Protein AF-Q93ER2-F1 (afdb_monomer_lite)

Structure (mmCIF, N/CA/C/O backbone):
data_AF-Q93ER2-F1
#
_entry.id   AF-Q93ER2-F1
#
loop_
_atom_site.group_PDB
_atom_site.id
_atom_site.type_symbol
_atom_site.label_atom_id
_atom_site.label_alt_id
_atom_site.label_comp_id
_atom_site.label_asym_id
_atom_site.label_entity_id
_atom_site.label_seq_id
_atom_site.pdbx_PDB_ins_code
_atom_site.Cartn_x
_atom_site.Cartn_y
_atom_site.Cartn_z
_atom_site.occupancy
_atom_site.B_iso_or_equiv
_atom_site.auth_seq_id
_atom_site.auth_comp_id
_atom_site.auth_asym_id
_atom_site.auth_atom_id
_atom_site.pdbx_PDB_model_num
ATOM 1 N N . ILE A 1 1 ? 14.478 -13.056 -20.546 1.00 65.12 1 ILE A N 1
ATOM 2 C CA . ILE A 1 1 ? 15.358 -11.910 -20.944 1.00 65.12 1 ILE A CA 1
ATOM 3 C C . ILE A 1 1 ? 16.709 -12.454 -21.415 1.00 65.12 1 ILE A C 1
ATOM 5 O O . ILE A 1 1 ? 17.158 -13.420 -20.804 1.00 65.12 1 ILE A O 1
ATOM 9 N N . PRO A 1 2 ? 17.361 -11.918 -22.471 1.00 76.19 2 PRO A N 1
ATOM 10 C CA . PRO A 1 2 ? 18.610 -12.491 -22.980 1.00 76.19 2 PRO A CA 1
ATOM 11 C C . PRO A 1 2 ? 19.721 -12.448 -21.922 1.00 76.19 2 PRO A C 1
ATOM 13 O O . PRO A 1 2 ? 20.023 -11.388 -21.379 1.00 76.19 2 PRO A O 1
ATOM 16 N N . HIS A 1 3 ? 20.349 -13.593 -21.641 1.00 66.62 3 HIS A N 1
ATOM 17 C CA . HIS A 1 3 ? 21.355 -13.717 -20.575 1.00 66.62 3 HIS A CA 1
ATOM 18 C C . HIS A 1 3 ? 22.627 -12.883 -20.809 1.00 66.62 3 HIS A C 1
ATOM 20 O O . HIS A 1 3 ? 23.301 -12.534 -19.845 1.00 66.62 3 HIS A O 1
ATOM 26 N N . ASN A 1 4 ? 22.910 -12.519 -22.064 1.00 80.56 4 ASN A N 1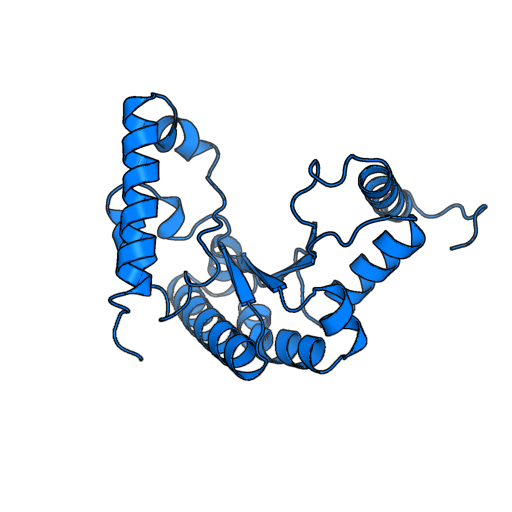
ATOM 27 C CA . ASN A 1 4 ? 24.084 -11.737 -22.471 1.00 80.56 4 ASN A CA 1
ATOM 28 C C . ASN A 1 4 ? 23.737 -10.283 -22.835 1.00 80.56 4 ASN A C 1
ATOM 30 O O . ASN A 1 4 ? 24.482 -9.627 -23.560 1.00 80.56 4 ASN A O 1
ATOM 34 N N . TRP A 1 5 ? 22.579 -9.787 -22.398 1.00 89.69 5 TRP A N 1
ATOM 35 C CA . TRP A 1 5 ? 22.179 -8.411 -22.667 1.00 89.69 5 TRP A CA 1
ATOM 36 C C . TRP A 1 5 ? 22.976 -7.420 -21.808 1.00 89.69 5 TRP A C 1
ATOM 38 O O . TRP A 1 5 ? 23.157 -7.639 -20.612 1.00 89.69 5 TRP A O 1
ATOM 48 N N . GLN A 1 6 ? 23.415 -6.319 -22.421 1.00 90.50 6 GLN A N 1
ATOM 49 C CA . GLN A 1 6 ? 24.032 -5.172 -21.751 1.00 90.50 6 GLN A CA 1
ATOM 50 C C . GLN A 1 6 ? 23.054 -3.987 -21.788 1.00 90.50 6 GLN A C 1
ATOM 52 O O . GLN A 1 6 ? 23.076 -3.205 -22.741 1.00 90.50 6 GLN A O 1
ATOM 57 N N . PRO A 1 7 ? 22.127 -3.895 -20.821 1.00 93.81 7 PRO A N 1
ATOM 58 C CA . PRO A 1 7 ? 21.199 -2.775 -20.733 1.00 93.81 7 PRO A CA 1
ATOM 59 C C . PRO A 1 7 ? 21.892 -1.487 -20.255 1.00 93.81 7 PRO A C 1
ATOM 61 O O . PRO A 1 7 ? 23.047 -1.505 -19.833 1.00 93.81 7 PRO A O 1
ATOM 64 N N . SER A 1 8 ? 21.165 -0.364 -20.277 1.00 97.06 8 SER A N 1
ATOM 65 C CA . SER A 1 8 ? 21.595 0.854 -19.577 1.00 97.06 8 SER A CA 1
ATOM 66 C C . SER A 1 8 ? 21.706 0.613 -18.067 1.00 97.06 8 SER A C 1
ATOM 68 O O . SER A 1 8 ? 21.065 -0.295 -17.532 1.00 97.06 8 SER A O 1
ATOM 70 N N . THR A 1 9 ? 22.461 1.463 -17.364 1.00 97.19 9 THR A N 1
ATOM 71 C CA . THR A 1 9 ? 22.634 1.376 -15.904 1.00 97.19 9 THR A CA 1
ATOM 72 C C . THR A 1 9 ? 21.295 1.349 -15.165 1.00 97.19 9 THR A C 1
ATOM 74 O O . THR A 1 9 ? 21.080 0.486 -14.323 1.00 97.19 9 THR A O 1
ATOM 77 N N . GLU A 1 10 ? 20.354 2.224 -15.528 1.00 97.38 10 GLU A N 1
ATOM 78 C CA . GLU A 1 10 ? 19.024 2.285 -14.901 1.00 97.38 10 GLU A CA 1
ATOM 79 C C . GLU A 1 10 ? 18.249 0.972 -15.058 1.00 97.38 10 GLU A C 1
ATOM 81 O O . GLU A 1 10 ? 17.668 0.450 -14.109 1.00 97.38 10 GLU A O 1
ATOM 86 N N . THR A 1 11 ? 18.281 0.393 -16.258 1.00 96.00 11 THR A N 1
ATOM 87 C CA . THR A 1 11 ? 17.611 -0.881 -16.527 1.00 96.00 11 THR A CA 1
ATOM 88 C C . THR A 1 11 ? 18.313 -2.035 -15.804 1.00 96.00 11 THR A C 1
ATOM 90 O O . THR A 1 11 ? 17.653 -2.925 -15.266 1.00 96.00 11 THR A O 1
ATOM 93 N N . GLN A 1 12 ? 19.649 -2.022 -15.745 1.00 95.31 12 GLN A N 1
ATOM 94 C CA . GLN A 1 12 ? 20.427 -3.010 -15.003 1.00 95.31 12 GLN A CA 1
ATOM 95 C C . GLN A 1 12 ? 20.077 -3.008 -13.509 1.00 95.31 12 GLN A C 1
ATOM 97 O O . GLN A 1 12 ? 19.919 -4.087 -12.937 1.00 95.31 12 GLN A O 1
ATOM 102 N N . GLU A 1 13 ? 19.912 -1.833 -12.902 1.00 97.81 13 GLU A N 1
ATOM 103 C CA . GLU A 1 13 ? 19.543 -1.676 -11.489 1.00 97.81 13 GLU A CA 1
ATOM 104 C C . GLU A 1 13 ? 18.171 -2.287 -11.164 1.00 97.81 13 GLU A C 1
ATOM 106 O O . GLU A 1 13 ? 18.028 -3.010 -10.173 1.00 97.81 13 GLU A O 1
ATOM 111 N N . VAL A 1 14 ? 17.170 -2.099 -12.034 1.00 97.62 14 VAL A N 1
ATOM 112 C CA . VAL A 1 14 ? 15.842 -2.725 -11.871 1.00 97.62 14 VAL A CA 1
ATOM 113 C C . VAL A 1 14 ? 15.955 -4.255 -11.855 1.00 97.62 14 VAL A C 1
ATOM 115 O O . VAL A 1 14 ? 15.408 -4.925 -10.971 1.00 97.62 14 VAL A O 1
ATOM 118 N N . PHE A 1 15 ? 16.721 -4.832 -12.788 1.00 95.06 15 PHE A N 1
ATOM 119 C CA . PHE A 1 15 ? 16.952 -6.279 -12.816 1.00 95.06 15 PHE A CA 1
ATOM 120 C C . PHE A 1 15 ? 17.773 -6.777 -11.632 1.00 95.06 15 PHE A C 1
ATOM 122 O O . PHE A 1 15 ? 17.490 -7.853 -11.102 1.00 95.06 15 PHE A O 1
ATOM 129 N N . ALA A 1 16 ? 18.797 -6.028 -11.225 1.00 95.88 16 ALA A N 1
ATOM 130 C CA . ALA A 1 16 ? 19.621 -6.367 -10.075 1.00 95.88 16 ALA A CA 1
ATOM 131 C C . ALA A 1 16 ? 18.774 -6.405 -8.797 1.00 95.88 16 ALA A C 1
ATOM 133 O O . ALA A 1 16 ? 18.861 -7.375 -8.045 1.00 95.88 16 ALA A O 1
ATOM 134 N N . THR A 1 17 ? 17.874 -5.437 -8.615 1.00 98.31 17 THR A N 1
ATOM 135 C CA . THR A 1 17 ? 16.943 -5.388 -7.480 1.00 98.31 17 THR A CA 1
ATOM 136 C C . THR A 1 17 ? 16.014 -6.604 -7.464 1.00 98.31 17 THR A C 1
ATOM 138 O O . THR A 1 17 ? 15.917 -7.290 -6.447 1.00 98.31 17 THR A O 1
ATOM 141 N N . CYS A 1 18 ? 15.403 -6.964 -8.600 1.00 97.94 18 CYS A N 1
ATOM 142 C CA . CYS A 1 18 ? 14.567 -8.169 -8.688 1.00 97.94 18 CYS A CA 1
ATOM 143 C C . CYS A 1 18 ? 15.359 -9.456 -8.385 1.00 97.94 18 CYS A C 1
ATOM 145 O O . CYS A 1 18 ? 14.846 -10.363 -7.731 1.00 97.94 18 CYS A O 1
ATOM 147 N N . LYS A 1 19 ? 16.632 -9.533 -8.803 1.00 96.50 19 LYS A N 1
ATOM 148 C CA . LYS A 1 19 ? 17.525 -10.659 -8.472 1.00 96.50 19 LYS A CA 1
ATOM 149 C C . LYS A 1 19 ? 17.867 -10.719 -6.983 1.00 96.50 19 LYS A C 1
ATOM 151 O O . LYS A 1 19 ? 18.009 -11.817 -6.452 1.00 96.50 19 LYS A O 1
ATOM 156 N N . VAL A 1 20 ? 18.020 -9.575 -6.313 1.00 98.19 20 VAL A N 1
ATOM 157 C CA . VAL A 1 20 ? 18.218 -9.523 -4.855 1.00 98.19 20 VAL A CA 1
ATOM 158 C C . VAL A 1 20 ? 16.973 -10.041 -4.142 1.00 98.19 20 VAL A C 1
ATOM 160 O O . VAL A 1 20 ? 17.102 -10.893 -3.265 1.00 98.19 20 VAL A O 1
ATOM 163 N N . ILE A 1 21 ? 15.779 -9.615 -4.563 1.00 98.31 21 ILE A N 1
ATOM 164 C CA . ILE A 1 21 ? 14.507 -10.126 -4.029 1.00 98.31 21 ILE A CA 1
ATOM 165 C C . ILE A 1 21 ? 14.436 -11.650 -4.188 1.00 98.31 21 ILE A C 1
ATOM 167 O O . ILE A 1 21 ? 14.240 -12.353 -3.203 1.00 98.31 21 ILE A O 1
ATOM 171 N N . ALA A 1 22 ? 14.680 -12.171 -5.395 1.00 97.69 22 ALA A N 1
ATOM 172 C CA . ALA A 1 22 ? 14.601 -13.606 -5.680 1.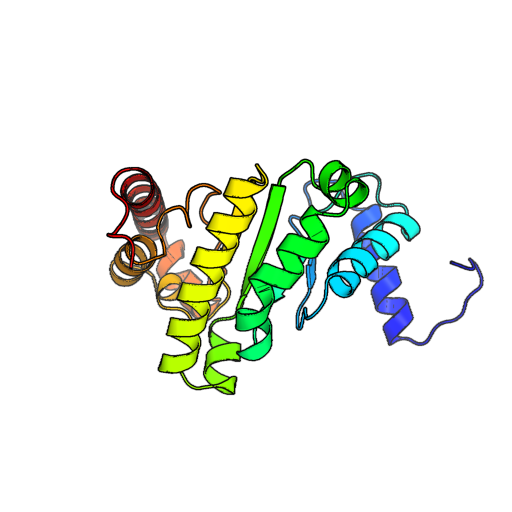00 97.69 22 ALA A CA 1
ATOM 173 C C . ALA A 1 22 ? 15.590 -14.466 -4.866 1.00 97.69 22 ALA A C 1
ATOM 175 O O . ALA A 1 22 ? 15.320 -15.637 -4.611 1.00 97.69 22 ALA A O 1
ATOM 176 N N . LYS A 1 23 ? 16.737 -13.899 -4.468 1.00 97.50 23 LYS A N 1
ATOM 177 C CA . LYS A 1 23 ? 17.758 -14.571 -3.643 1.00 97.50 23 LYS A CA 1
ATOM 178 C C . LYS A 1 23 ? 17.544 -14.399 -2.139 1.00 97.50 23 LYS A C 1
ATOM 180 O O . LYS A 1 23 ? 18.225 -15.061 -1.358 1.00 97.50 23 LYS A O 1
ATOM 185 N N . SER A 1 24 ? 16.667 -13.487 -1.734 1.00 97.69 24 SER A N 1
ATOM 186 C CA . SER A 1 24 ? 16.399 -13.214 -0.325 1.00 97.69 24 SER A CA 1
ATOM 187 C C . SER A 1 24 ? 15.466 -14.281 0.260 1.00 97.69 24 SER A C 1
ATOM 189 O O . SER A 1 24 ? 14.661 -14.859 -0.475 1.00 97.69 24 SER A O 1
ATOM 191 N N . PRO A 1 25 ? 15.527 -14.549 1.578 1.00 97.00 25 PRO A N 1
ATOM 192 C CA . PRO A 1 25 ? 14.494 -15.326 2.256 1.00 97.00 25 PRO A CA 1
ATOM 193 C C . PRO A 1 25 ? 13.107 -14.725 2.001 1.00 97.00 25 PRO A C 1
ATOM 195 O O . PRO A 1 25 ? 12.969 -13.502 1.963 1.00 97.00 25 PRO A O 1
ATOM 198 N N . GLN A 1 26 ? 12.086 -15.575 1.872 1.00 93.75 26 GLN A N 1
ATOM 199 C CA . GLN A 1 26 ? 10.716 -15.157 1.544 1.00 93.75 26 GLN A CA 1
ATOM 200 C C . GLN A 1 26 ? 10.183 -14.052 2.471 1.00 93.75 26 GLN A C 1
ATOM 202 O O . GLN A 1 26 ? 9.537 -13.120 2.003 1.00 93.75 26 GLN A O 1
ATOM 207 N N . ASP A 1 27 ? 10.515 -14.112 3.760 1.00 93.88 27 ASP A N 1
ATOM 208 C CA . ASP A 1 27 ? 9.999 -13.177 4.766 1.00 93.88 27 ASP A CA 1
ATOM 209 C C . ASP A 1 27 ? 10.847 -11.900 4.916 1.00 93.88 27 ASP A C 1
ATOM 211 O O . ASP A 1 27 ? 10.535 -11.035 5.733 1.00 93.88 27 ASP A O 1
ATOM 215 N N . ALA A 1 28 ? 11.930 -11.757 4.143 1.00 97.19 28 ALA A N 1
ATOM 216 C CA . ALA A 1 28 ? 12.818 -10.598 4.238 1.00 97.19 28 ALA A CA 1
ATOM 217 C C . ALA A 1 28 ? 12.226 -9.340 3.579 1.00 97.19 28 ALA A C 1
ATOM 219 O O . ALA A 1 28 ? 12.511 -8.224 4.014 1.00 97.19 28 ALA A O 1
ATOM 220 N N . ILE A 1 29 ? 11.413 -9.509 2.530 1.00 97.75 29 ILE A N 1
ATOM 221 C CA . ILE A 1 29 ? 10.819 -8.410 1.761 1.00 97.75 29 ILE A CA 1
ATOM 222 C C . ILE A 1 29 ? 9.299 -8.505 1.868 1.00 97.75 29 ILE A C 1
ATOM 224 O O . ILE A 1 29 ? 8.694 -9.465 1.409 1.00 97.75 29 ILE A O 1
ATOM 228 N N . ALA A 1 30 ? 8.668 -7.491 2.462 1.00 97.44 30 ALA A N 1
ATOM 229 C CA . ALA A 1 30 ? 7.234 -7.536 2.755 1.00 97.44 30 ALA A CA 1
ATOM 230 C C . ALA A 1 30 ? 6.333 -7.232 1.543 1.00 97.44 30 ALA A C 1
ATOM 232 O O . ALA A 1 30 ? 5.230 -7.764 1.451 1.00 97.44 30 ALA A O 1
ATOM 233 N N . ALA A 1 31 ? 6.755 -6.321 0.660 1.00 98.19 31 ALA A N 1
ATOM 234 C CA . ALA A 1 31 ? 5.998 -5.901 -0.519 1.00 98.19 31 ALA A CA 1
ATOM 235 C C . ALA A 1 31 ? 6.899 -5.155 -1.517 1.00 98.19 31 ALA A C 1
ATOM 237 O O . ALA A 1 31 ? 7.910 -4.573 -1.123 1.00 98.19 31 ALA A O 1
ATOM 238 N N . TYR A 1 32 ? 6.486 -5.116 -2.782 1.00 98.62 32 TYR A N 1
ATOM 239 C CA . TYR A 1 32 ? 7.013 -4.228 -3.816 1.00 98.62 32 TYR A CA 1
ATOM 240 C C . TYR A 1 32 ? 6.009 -3.094 -4.050 1.00 98.62 32 TYR A C 1
ATOM 242 O O . TYR A 1 32 ? 4.901 -3.342 -4.520 1.00 98.62 32 TYR A O 1
ATOM 250 N N . VAL A 1 33 ? 6.378 -1.854 -3.733 1.00 98.62 33 VAL A N 1
ATOM 251 C CA . VAL A 1 33 ? 5.529 -0.678 -3.988 1.00 98.62 33 VAL A CA 1
ATOM 252 C C . VAL A 1 33 ? 5.900 -0.058 -5.331 1.00 98.62 33 VAL A C 1
ATOM 254 O O . VAL A 1 33 ? 7.081 0.143 -5.607 1.00 98.62 33 VAL A O 1
ATOM 257 N N . ILE A 1 34 ? 4.898 0.257 -6.151 1.00 98.56 34 ILE A N 1
ATOM 258 C CA . ILE A 1 34 ? 5.072 0.926 -7.445 1.00 98.56 34 ILE A CA 1
ATOM 259 C C . ILE A 1 34 ? 4.609 2.372 -7.309 1.00 98.56 34 ILE A C 1
ATOM 261 O O . ILE A 1 34 ? 3.408 2.634 -7.351 1.00 98.56 34 ILE A O 1
ATOM 265 N N . SER A 1 35 ? 5.554 3.296 -7.147 1.00 97.69 35 SER A N 1
ATOM 266 C CA . SER A 1 35 ? 5.282 4.733 -7.276 1.00 97.69 35 SER A CA 1
ATOM 267 C C . SER A 1 35 ? 4.778 5.074 -8.676 1.00 97.69 35 SER A C 1
ATOM 269 O O . SER A 1 35 ? 5.152 4.418 -9.648 1.00 97.69 35 SER A O 1
ATOM 271 N N . MET A 1 36 ? 3.965 6.124 -8.773 1.00 96.81 36 MET A N 1
ATOM 272 C CA . MET A 1 36 ? 3.377 6.640 -10.009 1.00 96.81 36 MET A CA 1
ATOM 273 C C . MET A 1 36 ? 2.608 5.577 -10.804 1.00 96.81 36 MET A C 1
ATOM 275 O O . MET A 1 36 ? 2.649 5.577 -12.032 1.00 96.81 36 MET A O 1
ATOM 279 N N . ALA A 1 37 ? 1.917 4.661 -10.119 1.00 98.38 37 ALA A N 1
ATOM 280 C CA . ALA A 1 37 ? 1.089 3.656 -10.778 1.00 98.38 37 ALA A CA 1
ATOM 281 C C . ALA A 1 37 ? -0.163 4.305 -11.391 1.00 98.38 37 ALA A C 1
ATOM 283 O O . ALA A 1 37 ? -0.879 5.042 -10.712 1.00 98.38 37 ALA A O 1
ATOM 284 N N . LYS A 1 38 ? -0.446 4.005 -12.663 1.00 98.12 38 LYS A N 1
ATOM 285 C CA . LYS A 1 38 ? -1.545 4.614 -13.435 1.00 98.12 38 LYS A CA 1
ATOM 286 C C . LYS A 1 38 ? -2.465 3.594 -14.084 1.00 98.12 38 LYS A C 1
ATOM 288 O O . LYS A 1 38 ? -3.657 3.851 -14.246 1.00 98.12 38 LYS A O 1
ATOM 293 N N . VAL A 1 39 ? -1.912 2.457 -14.499 1.00 98.69 39 VAL A N 1
ATOM 294 C CA . VAL A 1 39 ? -2.606 1.466 -15.330 1.00 98.69 39 VAL A CA 1
ATOM 295 C C . VAL A 1 39 ? -2.316 0.034 -14.864 1.00 98.69 39 VAL A C 1
ATOM 297 O O . VAL A 1 39 ? -1.286 -0.216 -14.235 1.00 98.69 39 VAL A O 1
ATOM 300 N N . PRO A 1 40 ? -3.172 -0.953 -15.201 1.00 98.75 40 PRO A N 1
ATOM 301 C CA . PRO A 1 40 ? -2.958 -2.350 -14.808 1.00 98.75 40 PRO A CA 1
ATOM 302 C C . PRO A 1 40 ? -1.592 -2.910 -15.223 1.00 98.75 40 PRO A C 1
ATOM 304 O O . PRO A 1 40 ? -0.995 -3.708 -14.499 1.00 98.75 40 PRO A O 1
ATOM 307 N N . SER A 1 41 ? -1.064 -2.478 -16.375 1.00 98.69 41 SER A N 1
ATOM 308 C CA . SER A 1 41 ? 0.231 -2.943 -16.875 1.00 98.69 41 SER A CA 1
ATOM 309 C C . SER A 1 41 ? 1.397 -2.599 -15.955 1.00 98.69 41 SER A C 1
ATOM 311 O O . SER A 1 41 ? 2.366 -3.351 -15.955 1.00 98.69 41 SER A O 1
ATOM 313 N N . ASP A 1 42 ? 1.305 -1.541 -15.146 1.00 98.75 42 ASP A N 1
ATOM 314 C CA . ASP A 1 42 ? 2.370 -1.168 -14.207 1.00 98.75 42 ASP A CA 1
ATOM 315 C C . ASP A 1 42 ? 2.567 -2.277 -13.162 1.00 98.75 42 ASP A C 1
ATOM 317 O O . ASP A 1 42 ? 3.686 -2.722 -12.903 1.00 98.75 42 ASP A O 1
ATOM 321 N N . VAL A 1 43 ? 1.457 -2.812 -12.640 1.00 98.81 43 VAL A N 1
ATOM 322 C CA . VAL A 1 43 ? 1.445 -3.934 -11.690 1.00 98.81 43 VAL A CA 1
ATOM 323 C C . VAL A 1 43 ? 1.906 -5.231 -12.359 1.00 98.81 43 VAL A C 1
ATOM 325 O O . VAL A 1 43 ? 2.746 -5.959 -11.820 1.00 98.81 43 VAL A O 1
ATOM 328 N N . LEU A 1 44 ? 1.390 -5.524 -13.555 1.00 98.75 44 LEU A N 1
ATOM 329 C CA . LEU A 1 44 ? 1.729 -6.749 -14.288 1.00 98.75 44 LEU A CA 1
ATOM 330 C C . LEU A 1 44 ? 3.204 -6.781 -14.719 1.00 98.75 44 LEU A C 1
ATOM 332 O O . LEU A 1 44 ? 3.823 -7.848 -14.696 1.00 98.75 44 LEU A O 1
ATOM 336 N N . ALA A 1 45 ? 3.782 -5.629 -15.070 1.00 98.62 45 ALA A N 1
ATOM 337 C CA . ALA A 1 45 ? 5.183 -5.510 -15.456 1.00 98.62 45 ALA A CA 1
ATOM 338 C C . ALA A 1 45 ? 6.116 -5.940 -14.318 1.00 98.62 45 ALA A C 1
ATOM 340 O O . ALA A 1 45 ? 7.031 -6.730 -14.547 1.00 98.62 45 ALA A O 1
ATOM 341 N N . VAL A 1 46 ? 5.857 -5.514 -13.077 1.00 98.56 46 VAL A N 1
ATOM 342 C CA . VAL A 1 46 ? 6.667 -5.931 -11.919 1.00 98.56 46 VAL A CA 1
ATOM 343 C C . VAL A 1 46 ? 6.563 -7.433 -11.669 1.00 98.56 46 VAL A C 1
ATOM 345 O O . VAL A 1 46 ? 7.585 -8.087 -11.456 1.00 98.56 46 VAL A O 1
ATOM 348 N N . HIS A 1 47 ? 5.368 -8.023 -11.765 1.00 98.56 47 HIS A N 1
ATOM 349 C CA . HIS A 1 47 ? 5.230 -9.478 -11.647 1.00 98.56 47 HIS A CA 1
ATOM 350 C C . HIS A 1 47 ? 6.000 -10.235 -12.734 1.00 98.56 47 HIS A C 1
ATOM 352 O O . HIS A 1 47 ? 6.604 -11.272 -12.446 1.00 98.56 47 HIS A O 1
ATOM 358 N N . LEU A 1 48 ? 6.029 -9.718 -13.966 1.00 98.06 48 LEU A N 1
ATOM 359 C CA . LEU A 1 48 ? 6.844 -10.288 -15.036 1.00 98.06 48 LEU A CA 1
ATOM 360 C C . LEU A 1 48 ? 8.342 -10.197 -14.710 1.00 98.06 48 LEU A C 1
ATOM 362 O O . LEU A 1 48 ? 9.051 -11.189 -14.856 1.00 98.06 48 LEU A O 1
ATOM 366 N N . LEU A 1 49 ? 8.820 -9.049 -14.224 1.00 97.88 49 LEU A N 1
ATOM 367 C CA . LEU A 1 49 ? 10.225 -8.860 -13.846 1.00 97.88 49 LEU A CA 1
ATOM 368 C C . LEU A 1 49 ? 10.647 -9.791 -12.700 1.00 97.88 49 LEU A C 1
ATOM 370 O O . LEU A 1 49 ? 11.704 -10.416 -12.778 1.00 97.88 49 LEU A O 1
ATOM 374 N N . LEU A 1 50 ? 9.811 -9.939 -11.668 1.00 98.06 50 LEU A N 1
ATOM 375 C CA . LEU A 1 50 ? 10.055 -10.858 -10.551 1.00 98.06 50 LEU A CA 1
ATOM 376 C C . LEU A 1 50 ? 10.087 -12.320 -11.012 1.00 98.06 50 LEU A C 1
ATOM 378 O O . LEU A 1 50 ? 10.960 -13.082 -10.592 1.00 98.06 50 LEU A O 1
ATOM 382 N N . LYS A 1 51 ? 9.178 -12.704 -11.918 1.00 97.06 51 LYS A N 1
ATOM 383 C CA . LYS A 1 51 ? 9.171 -14.036 -12.534 1.00 97.06 51 LYS A CA 1
ATOM 384 C C . LYS A 1 51 ? 10.454 -14.287 -13.328 1.00 97.06 51 LYS A C 1
ATOM 386 O O . LYS A 1 51 ? 11.089 -15.321 -13.144 1.00 97.06 51 LYS A O 1
ATOM 391 N N . GLU A 1 52 ? 10.856 -13.350 -14.184 1.00 95.75 52 GLU A N 1
ATOM 392 C CA . GLU A 1 52 ? 12.074 -13.472 -14.998 1.00 95.75 52 GLU A CA 1
ATOM 393 C C . GLU A 1 52 ? 13.358 -13.438 -14.154 1.00 95.75 52 GLU A C 1
ATOM 395 O O . GLU A 1 52 ? 14.374 -14.010 -14.548 1.00 95.75 52 GLU A O 1
ATOM 400 N N . ALA A 1 53 ? 13.324 -12.809 -12.977 1.00 95.69 53 ALA A N 1
ATOM 401 C CA . ALA A 1 53 ? 14.407 -12.868 -11.999 1.00 95.69 53 ALA A CA 1
ATOM 402 C C . ALA A 1 53 ? 14.490 -14.217 -11.258 1.00 95.69 53 ALA A C 1
ATOM 404 O O . ALA A 1 53 ? 15.453 -14.439 -10.522 1.00 95.69 53 ALA A O 1
ATOM 405 N N . GLY A 1 54 ? 13.518 -15.115 -11.458 1.00 96.19 54 GLY A N 1
ATOM 406 C CA . GLY A 1 54 ? 13.463 -16.426 -10.816 1.00 96.19 54 GLY A CA 1
ATOM 407 C C . GLY A 1 54 ? 12.968 -16.384 -9.371 1.00 96.19 54 GLY A C 1
ATOM 408 O O . GLY A 1 54 ? 13.356 -17.244 -8.586 1.00 96.19 54 GLY A O 1
ATOM 409 N N . CYS A 1 55 ? 12.149 -15.392 -9.000 1.00 97.06 55 CYS A N 1
ATOM 410 C CA . CYS A 1 55 ? 11.582 -15.299 -7.654 1.00 97.06 55 CYS A CA 1
ATOM 411 C C . CYS A 1 55 ? 10.701 -16.531 -7.356 1.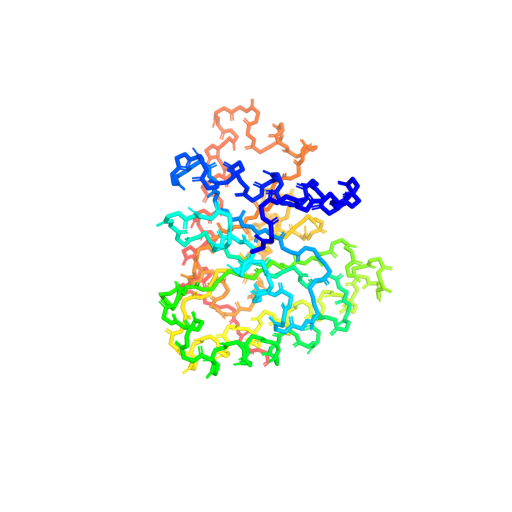00 97.06 55 CYS A C 1
ATOM 413 O O . CYS A 1 55 ? 9.718 -16.749 -8.070 1.00 97.06 55 CYS A O 1
ATOM 415 N N . PRO A 1 56 ? 11.024 -17.349 -6.333 1.00 96.12 56 PRO A N 1
ATOM 416 C CA . PRO A 1 56 ? 10.337 -18.621 -6.093 1.00 96.12 56 PRO A CA 1
ATOM 417 C C . PRO A 1 56 ? 9.011 -18.470 -5.330 1.00 96.12 56 PRO A C 1
ATOM 419 O O . PRO A 1 56 ? 8.267 -19.438 -5.194 1.00 96.12 56 PRO A O 1
ATOM 422 N N . PHE A 1 57 ? 8.713 -17.269 -4.833 1.00 96.19 57 PHE A N 1
ATOM 423 C CA . PHE A 1 57 ? 7.500 -16.932 -4.091 1.00 96.19 57 PHE A CA 1
ATOM 424 C C . PHE A 1 57 ? 6.788 -15.728 -4.719 1.00 96.19 57 PHE A C 1
ATOM 426 O O . PHE A 1 57 ? 7.392 -14.928 -5.439 1.00 96.19 57 PHE A O 1
ATOM 433 N N . THR A 1 58 ? 5.498 -15.576 -4.419 1.00 95.69 58 THR A N 1
ATOM 434 C CA . THR A 1 58 ? 4.720 -14.403 -4.833 1.00 95.69 58 THR A CA 1
ATOM 435 C C . THR A 1 58 ? 4.929 -13.267 -3.838 1.00 95.69 58 THR A C 1
ATOM 437 O O . THR A 1 58 ? 4.401 -13.304 -2.729 1.00 95.69 58 THR A O 1
ATOM 440 N N . LEU A 1 59 ? 5.680 -12.240 -4.237 1.00 97.75 59 LEU A N 1
ATOM 441 C CA . LEU A 1 59 ? 5.791 -11.002 -3.467 1.00 97.75 59 LEU A CA 1
ATOM 442 C C . LEU A 1 59 ? 4.537 -10.131 -3.693 1.00 97.75 59 LEU A C 1
ATOM 444 O O . LEU A 1 59 ? 4.169 -9.927 -4.854 1.00 97.75 59 LEU A O 1
ATOM 448 N N . PRO A 1 60 ? 3.893 -9.587 -2.641 1.00 98.12 60 PRO A N 1
ATOM 449 C CA . PRO A 1 60 ? 2.802 -8.631 -2.810 1.00 98.12 60 PRO A CA 1
ATOM 450 C C . PRO A 1 60 ? 3.270 -7.388 -3.572 1.00 98.12 60 PRO A C 1
ATOM 452 O O . PRO A 1 60 ? 4.212 -6.719 -3.148 1.00 98.12 60 PRO A O 1
ATOM 455 N N . VAL A 1 61 ? 2.607 -7.068 -4.684 1.00 98.69 61 VAL A N 1
ATOM 456 C CA . VAL A 1 61 ? 2.868 -5.860 -5.477 1.00 98.69 61 VAL A CA 1
ATOM 457 C C . VAL A 1 61 ? 1.740 -4.864 -5.226 1.00 98.69 61 VAL A C 1
ATOM 459 O O . VAL A 1 61 ? 0.575 -5.168 -5.484 1.00 98.69 61 VAL A O 1
ATOM 462 N N . ALA A 1 62 ? 2.085 -3.688 -4.708 1.00 98.75 62 ALA A N 1
ATOM 463 C CA . ALA A 1 62 ? 1.137 -2.650 -4.326 1.00 98.75 62 ALA A CA 1
ATOM 464 C C . ALA A 1 62 ? 1.288 -1.418 -5.235 1.00 98.75 62 ALA A C 1
ATOM 466 O O . ALA A 1 62 ? 2.331 -0.757 -5.173 1.00 98.75 62 ALA A O 1
ATOM 467 N N . PRO A 1 63 ? 0.282 -1.072 -6.061 1.00 98.69 63 PRO A N 1
ATOM 468 C CA . PRO A 1 63 ? 0.275 0.214 -6.748 1.00 98.69 63 PRO A CA 1
ATOM 469 C C . PRO A 1 63 ? 0.116 1.350 -5.728 1.00 98.69 63 PRO A C 1
ATOM 471 O O . PRO A 1 63 ? -0.699 1.251 -4.805 1.00 98.69 63 PRO A O 1
ATOM 474 N N . LEU A 1 64 ? 0.902 2.416 -5.888 1.00 98.44 64 LEU A N 1
ATOM 475 C CA . LEU A 1 64 ? 0.750 3.676 -5.166 1.00 98.44 64 LEU A CA 1
ATOM 476 C C . LEU A 1 64 ? 0.032 4.682 -6.067 1.00 98.44 64 LEU A C 1
ATOM 478 O O . LEU A 1 64 ? 0.604 5.163 -7.045 1.00 98.44 64 LEU A O 1
ATOM 482 N N . PHE A 1 65 ? -1.207 5.010 -5.703 1.00 97.62 65 PHE A N 1
ATOM 483 C CA . PHE A 1 65 ? -1.968 6.082 -6.340 1.00 97.62 65 PHE A CA 1
ATOM 484 C C . PHE A 1 65 ? -1.720 7.387 -5.579 1.00 97.62 65 PHE A C 1
ATOM 486 O O . PHE A 1 65 ? -2.105 7.526 -4.412 1.00 97.62 65 PHE A O 1
ATOM 493 N N . GLU A 1 66 ? -1.014 8.319 -6.220 1.00 93.38 66 GLU A N 1
ATOM 494 C CA . GLU A 1 66 ? -0.471 9.509 -5.551 1.00 93.38 66 GLU A CA 1
ATOM 495 C C . GLU A 1 66 ? -0.780 10.848 -6.231 1.00 93.38 66 GLU A C 1
ATOM 497 O O . GLU A 1 66 ? -0.471 11.885 -5.653 1.00 93.38 66 GLU A O 1
ATOM 502 N N . THR A 1 67 ? -1.446 10.852 -7.388 1.00 93.69 67 THR A N 1
ATOM 503 C CA . THR A 1 67 ? -2.006 12.067 -8.016 1.00 93.69 67 THR A CA 1
ATOM 504 C C . THR A 1 67 ? -3.533 12.061 -7.949 1.00 93.69 67 THR A C 1
ATOM 506 O O . THR A 1 67 ? -4.141 11.023 -7.668 1.00 93.69 67 THR A O 1
ATOM 509 N N . LEU A 1 68 ? -4.177 13.207 -8.195 1.00 92.69 68 LEU A N 1
ATOM 510 C CA . LEU A 1 68 ? -5.641 13.283 -8.197 1.00 92.69 68 LEU A CA 1
ATOM 511 C C . LEU A 1 68 ? -6.264 12.367 -9.262 1.00 92.69 68 LEU A C 1
ATOM 513 O O . LEU A 1 68 ? -7.218 11.643 -8.971 1.00 92.69 68 LEU A O 1
ATOM 517 N N . ASP A 1 69 ? -5.713 12.375 -10.474 1.00 94.88 69 ASP A N 1
ATOM 518 C CA . ASP A 1 69 ? -6.212 11.557 -11.582 1.00 94.88 69 ASP A CA 1
ATOM 519 C C . ASP A 1 69 ? -6.026 10.063 -11.309 1.00 94.88 69 ASP A C 1
ATOM 521 O O . ASP A 1 69 ? -6.937 9.268 -11.548 1.00 94.88 69 ASP A O 1
ATOM 525 N N . ASP A 1 70 ? -4.884 9.682 -10.730 1.00 96.19 70 ASP A N 1
ATOM 526 C CA . ASP A 1 70 ? -4.605 8.289 -10.383 1.00 96.19 70 ASP A CA 1
ATOM 527 C C . ASP A 1 70 ? -5.554 7.793 -9.274 1.00 96.19 70 ASP A C 1
ATOM 529 O O . ASP A 1 70 ? -6.071 6.681 -9.361 1.00 96.19 70 ASP A O 1
ATOM 533 N N . LEU A 1 71 ? -5.857 8.627 -8.267 1.00 95.94 71 LEU A N 1
ATOM 534 C CA . LEU A 1 71 ? -6.846 8.307 -7.226 1.00 95.94 71 LEU A CA 1
ATOM 535 C C . LEU A 1 71 ? -8.258 8.147 -7.802 1.00 95.94 71 LEU A C 1
ATOM 537 O O . LEU A 1 71 ? -8.966 7.213 -7.432 1.00 95.94 71 LEU A O 1
ATOM 541 N N . ASN A 1 72 ? -8.659 9.022 -8.727 1.00 95.19 72 ASN A N 1
ATOM 542 C CA . ASN A 1 72 ? -9.961 8.931 -9.390 1.00 95.19 72 ASN A CA 1
ATOM 543 C C . ASN A 1 72 ? -10.077 7.688 -10.292 1.00 95.19 72 ASN A C 1
ATOM 545 O O . ASN A 1 72 ? -11.175 7.165 -10.465 1.00 95.19 72 ASN A O 1
ATOM 549 N N . ASN A 1 73 ? -8.965 7.207 -10.855 1.00 97.62 73 ASN A N 1
ATOM 550 C CA . ASN A 1 73 ? -8.923 6.027 -11.725 1.00 97.62 73 ASN A CA 1
ATOM 551 C C . ASN A 1 73 ? -8.636 4.709 -10.970 1.00 97.62 73 ASN A C 1
ATOM 553 O O . ASN A 1 73 ? -8.720 3.633 -11.564 1.00 97.62 73 ASN A O 1
ATOM 557 N N . ALA A 1 74 ? -8.312 4.765 -9.674 1.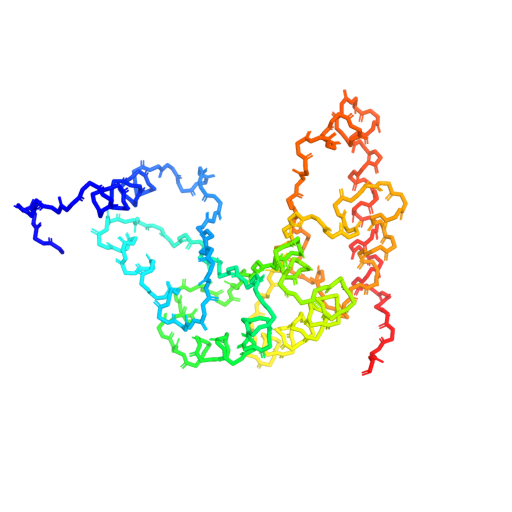00 98.25 74 ALA A N 1
ATOM 558 C CA . ALA A 1 74 ? -7.863 3.614 -8.887 1.00 98.25 74 ALA A CA 1
ATOM 559 C C . ALA A 1 74 ? -8.844 2.427 -8.914 1.00 98.25 74 ALA A C 1
ATOM 561 O O . ALA A 1 74 ? -8.420 1.283 -9.083 1.00 98.25 74 ALA A O 1
ATOM 562 N N . GLU A 1 75 ? -10.151 2.690 -8.799 1.00 98.50 75 GLU A N 1
ATOM 563 C CA . GLU A 1 75 ? -11.201 1.661 -8.872 1.00 98.50 75 GLU A CA 1
ATOM 564 C C . GLU A 1 75 ? -11.144 0.897 -10.199 1.00 98.50 75 GLU A C 1
ATOM 566 O O . GLU A 1 75 ? -11.089 -0.330 -10.213 1.00 98.50 75 GLU A O 1
ATOM 571 N N . ASN A 1 76 ? -11.095 1.626 -11.315 1.00 98.50 76 ASN A N 1
ATOM 572 C CA . ASN A 1 76 ? -11.067 1.053 -12.656 1.00 98.50 76 ASN A CA 1
ATOM 573 C C . ASN A 1 76 ? -9.793 0.226 -12.896 1.00 98.50 76 ASN A C 1
ATOM 575 O O . ASN A 1 76 ? -9.864 -0.872 -13.446 1.00 98.50 76 ASN A O 1
ATOM 579 N N . VAL A 1 77 ? -8.632 0.708 -12.439 1.00 98.75 77 VAL A N 1
ATOM 580 C CA . VAL A 1 77 ? -7.366 -0.043 -12.528 1.00 98.75 77 VAL A CA 1
ATOM 581 C C . VAL A 1 77 ? -7.456 -1.361 -11.764 1.00 98.75 77 VAL A C 1
ATOM 583 O O . VAL A 1 77 ? -7.061 -2.407 -12.283 1.00 98.75 77 VAL A O 1
ATOM 586 N N . ILE A 1 78 ? -7.981 -1.327 -10.538 1.00 98.69 78 ILE A N 1
ATOM 587 C CA . ILE A 1 78 ? -8.067 -2.515 -9.690 1.00 98.69 78 ILE A CA 1
ATOM 588 C C . ILE A 1 78 ? -9.135 -3.482 -10.208 1.00 98.69 78 ILE A C 1
ATOM 590 O O . ILE A 1 78 ? -8.844 -4.672 -10.283 1.00 98.69 78 ILE A O 1
ATOM 594 N N . GLN A 1 79 ? -10.299 -3.012 -10.670 1.00 98.62 79 GLN A N 1
ATOM 595 C CA . GLN A 1 79 ? -11.304 -3.867 -11.318 1.00 98.62 79 GLN A CA 1
ATOM 596 C C . GLN A 1 79 ? -10.708 -4.612 -12.519 1.00 98.62 79 GLN A C 1
ATOM 598 O O . GLN A 1 79 ? -10.812 -5.833 -12.590 1.00 98.62 79 GLN A O 1
ATOM 603 N N . GLN A 1 80 ? -10.009 -3.910 -13.418 1.00 98.69 80 GLN A N 1
ATOM 604 C CA . GLN A 1 80 ? -9.387 -4.541 -14.587 1.00 98.69 80 GLN A CA 1
ATOM 605 C C . GLN A 1 80 ? -8.347 -5.600 -14.201 1.00 98.69 80 GLN A C 1
ATOM 607 O O . GLN A 1 80 ? -8.226 -6.618 -14.878 1.00 98.69 80 GLN A O 1
ATOM 612 N N . LEU A 1 81 ? -7.599 -5.393 -13.111 1.00 98.69 81 LEU A N 1
ATOM 613 C CA . LEU A 1 81 ? -6.701 -6.416 -12.572 1.00 98.69 81 LEU A CA 1
ATOM 614 C C . LEU A 1 81 ? -7.477 -7.623 -12.020 1.00 98.69 81 LEU A C 1
ATOM 616 O O . LEU A 1 81 ? -7.072 -8.762 -12.264 1.00 98.69 81 LEU A O 1
ATOM 620 N N . MET A 1 82 ? -8.592 -7.398 -11.317 1.00 98.25 82 MET A N 1
ATOM 621 C CA . MET A 1 82 ? -9.429 -8.475 -10.770 1.00 98.25 82 MET A CA 1
ATOM 622 C C . MET A 1 82 ? -10.135 -9.296 -11.853 1.00 98.25 82 MET A C 1
ATOM 624 O O . MET A 1 82 ? -10.307 -10.503 -11.673 1.00 98.25 82 MET A O 1
ATOM 628 N N . ASP A 1 83 ? -10.430 -8.701 -13.010 1.00 98.19 83 ASP A N 1
ATOM 629 C CA . ASP A 1 83 ? -10.999 -9.403 -14.167 1.00 98.19 83 ASP A CA 1
ATOM 630 C C . ASP A 1 83 ? -10.009 -10.418 -14.788 1.00 98.19 83 ASP A C 1
ATOM 632 O O . ASP A 1 83 ? -10.396 -11.367 -15.484 1.00 98.19 83 ASP A O 1
ATOM 636 N N . ILE A 1 84 ? -8.705 -10.277 -14.516 1.00 98.62 84 ILE A N 1
ATOM 637 C CA . ILE A 1 84 ? -7.663 -11.180 -15.012 1.00 98.62 84 ILE A CA 1
ATOM 638 C C . ILE A 1 84 ? -7.542 -12.395 -14.081 1.00 98.62 84 ILE A C 1
ATOM 640 O O . ILE A 1 84 ? -6.834 -12.381 -13.073 1.00 98.62 84 ILE A O 1
ATOM 644 N N . LYS A 1 85 ? -8.136 -13.527 -14.482 1.00 98.12 85 LYS A N 1
ATOM 645 C CA . LYS A 1 85 ? -8.085 -14.801 -13.724 1.00 98.12 85 LYS A CA 1
ATOM 646 C C . LYS A 1 85 ? -6.672 -15.247 -13.325 1.00 98.12 85 LYS A C 1
ATOM 648 O O . LYS A 1 85 ? -6.482 -15.820 -12.254 1.00 98.12 85 LYS A O 1
ATOM 653 N N . TRP A 1 86 ? -5.678 -15.014 -14.187 1.00 98.38 86 TRP A N 1
ATOM 654 C CA . TRP A 1 86 ? -4.276 -15.318 -13.875 1.00 98.38 86 TRP A CA 1
ATOM 655 C C . TRP A 1 86 ? -3.768 -14.493 -12.686 1.00 98.38 86 TRP A C 1
ATOM 657 O O . TRP A 1 86 ? -3.124 -15.048 -11.797 1.00 98.38 86 TRP A O 1
ATOM 667 N N . TYR A 1 87 ? -4.098 -13.200 -12.651 1.00 98.62 87 TYR A N 1
ATOM 668 C CA . TYR A 1 87 ? -3.679 -12.282 -11.599 1.00 98.62 87 TYR A CA 1
ATOM 669 C C . TYR A 1 87 ? -4.338 -12.646 -10.269 1.00 98.62 87 TYR A C 1
ATOM 671 O O . TYR A 1 87 ? -3.644 -12.827 -9.275 1.00 98.62 87 TYR A O 1
ATOM 679 N N . ARG A 1 88 ? -5.652 -12.896 -10.281 1.00 98.12 88 ARG A N 1
ATOM 680 C CA . ARG A 1 88 ? -6.417 -13.402 -9.127 1.00 98.12 88 ARG A CA 1
ATOM 681 C C . ARG A 1 88 ? -5.769 -14.622 -8.478 1.00 98.12 88 ARG A C 1
ATOM 683 O O . ARG A 1 88 ? -5.487 -14.633 -7.281 1.00 98.12 88 ARG A O 1
ATOM 690 N N . LYS A 1 89 ? -5.450 -15.630 -9.297 1.00 98.12 89 LYS A N 1
ATOM 691 C CA . LYS A 1 89 ? -4.771 -16.846 -8.834 1.00 98.12 89 LYS A CA 1
ATOM 692 C C . LYS A 1 89 ? -3.382 -16.549 -8.265 1.00 98.12 89 LYS A C 1
ATOM 694 O O . LYS A 1 89 ? -2.987 -17.189 -7.294 1.00 98.12 89 LYS A O 1
ATOM 699 N N . LEU A 1 90 ? -2.644 -15.620 -8.875 1.00 98.06 90 LEU A N 1
ATOM 700 C CA . LEU A 1 90 ? -1.311 -15.227 -8.425 1.00 98.06 90 LEU A CA 1
ATOM 701 C C . LEU A 1 90 ? -1.355 -14.589 -7.033 1.00 98.06 90 LEU A C 1
ATOM 703 O O . LEU A 1 90 ? -0.606 -15.022 -6.161 1.00 98.06 90 LEU A O 1
ATOM 707 N N . ILE A 1 91 ? -2.234 -13.605 -6.824 1.00 97.69 91 ILE A N 1
ATOM 708 C CA . ILE A 1 91 ? -2.324 -12.844 -5.567 1.00 97.69 91 ILE A CA 1
ATOM 709 C C . ILE A 1 91 ? -3.085 -13.577 -4.455 1.00 97.69 91 ILE A C 1
ATOM 711 O O . ILE A 1 91 ? -3.144 -13.083 -3.331 1.00 97.69 91 ILE A O 1
ATOM 715 N N . GLN A 1 92 ? -3.675 -14.740 -4.758 1.00 97.75 92 GLN A N 1
ATOM 716 C CA . GLN A 1 92 ? -4.482 -15.529 -3.819 1.00 97.75 92 GLN A CA 1
ATOM 717 C C . GLN A 1 92 ? -5.580 -14.689 -3.152 1.00 97.75 92 GLN A C 1
ATOM 719 O O . GLN A 1 92 ? -5.792 -14.769 -1.942 1.00 97.75 92 GLN A O 1
ATOM 724 N N . ASP A 1 93 ? -6.234 -13.849 -3.955 1.00 97.81 93 ASP A N 1
ATOM 725 C CA . ASP A 1 93 ? -7.309 -12.943 -3.543 1.00 97.81 93 ASP A CA 1
ATOM 726 C C . ASP A 1 93 ? -6.939 -12.004 -2.379 1.00 97.81 93 ASP A C 1
ATOM 728 O O . ASP A 1 93 ? -7.793 -11.603 -1.587 1.00 97.81 93 ASP A O 1
ATOM 732 N N . LYS A 1 94 ? -5.660 -11.614 -2.285 1.00 98.38 94 LYS A N 1
ATOM 733 C CA . LYS A 1 94 ? -5.162 -10.596 -1.351 1.00 98.38 94 LYS A CA 1
ATOM 734 C C . LYS A 1 94 ? -4.512 -9.453 -2.117 1.00 98.38 94 LYS A C 1
ATOM 736 O O . LYS A 1 94 ? -3.450 -9.628 -2.711 1.00 98.38 94 LYS A O 1
ATOM 741 N N . GLN A 1 95 ? -5.124 -8.274 -2.067 1.00 98.56 95 GLN A N 1
ATOM 742 C CA . GLN A 1 95 ? -4.623 -7.078 -2.736 1.00 98.56 95 GLN A CA 1
ATOM 743 C C . GLN A 1 95 ? -4.157 -6.047 -1.712 1.00 98.56 95 GLN A C 1
ATOM 745 O O . GLN A 1 95 ? -4.874 -5.726 -0.769 1.00 98.56 95 GLN A O 1
ATOM 750 N N . MET A 1 96 ? -2.979 -5.468 -1.936 1.00 98.75 96 MET A N 1
ATOM 751 C CA . MET A 1 96 ? -2.533 -4.277 -1.216 1.00 98.75 96 MET A CA 1
ATOM 752 C C . MET A 1 96 ? -2.559 -3.077 -2.159 1.00 98.75 96 MET A C 1
ATOM 754 O O . MET A 1 96 ? -2.061 -3.175 -3.277 1.00 98.75 96 MET A O 1
ATOM 758 N N . VAL A 1 97 ? -3.110 -1.949 -1.721 1.00 98.69 97 VAL A N 1
ATOM 759 C CA . VAL A 1 97 ? -3.064 -0.678 -2.464 1.00 98.69 97 VAL A CA 1
ATOM 760 C C . VAL A 1 97 ? -2.498 0.391 -1.549 1.00 98.69 97 VAL A C 1
ATOM 762 O O . VAL A 1 97 ? -2.915 0.489 -0.396 1.00 98.69 97 VAL A O 1
ATOM 765 N N . MET A 1 98 ? -1.546 1.182 -2.040 1.00 98.31 98 MET A N 1
ATOM 766 C CA . MET A 1 98 ? -0.978 2.290 -1.283 1.00 98.31 98 MET A CA 1
ATOM 767 C C . MET A 1 98 ? -1.623 3.618 -1.687 1.00 98.31 98 MET A C 1
ATOM 769 O O . MET A 1 98 ? -1.794 3.902 -2.871 1.00 98.31 98 MET A O 1
ATOM 773 N N . ILE A 1 99 ? -1.965 4.438 -0.692 1.00 95.62 99 ILE A N 1
ATOM 774 C CA . ILE A 1 99 ? -2.572 5.761 -0.880 1.00 95.62 99 ILE A CA 1
ATOM 775 C C . ILE A 1 99 ? -1.543 6.845 -0.542 1.00 95.62 99 ILE A C 1
ATOM 777 O O . ILE A 1 99 ? -1.032 6.905 0.584 1.00 95.62 99 ILE A O 1
ATOM 781 N N . GLY A 1 100 ? -1.236 7.706 -1.517 1.00 91.50 100 GLY A N 1
ATOM 782 C CA . GLY A 1 100 ? -0.287 8.809 -1.370 1.00 91.50 100 GLY A CA 1
ATOM 783 C C . GLY A 1 100 ? -0.957 10.091 -0.882 1.00 91.50 100 GLY A C 1
ATOM 784 O O . GLY A 1 100 ? -1.656 10.753 -1.646 1.00 91.50 100 GLY A O 1
ATOM 785 N N . TYR A 1 101 ? -0.723 10.480 0.377 1.00 84.19 101 TYR A N 1
ATOM 786 C CA . TYR A 1 101 ? -1.355 11.669 0.968 1.00 84.19 101 TYR A CA 1
ATOM 787 C C . TYR A 1 101 ? -0.649 12.979 0.614 1.00 84.19 101 TYR A C 1
ATOM 789 O O . TYR A 1 101 ? -1.276 13.912 0.119 1.00 84.19 101 TYR A O 1
ATOM 797 N N . SER A 1 102 ? 0.655 13.071 0.897 1.00 82.31 102 SER A N 1
ATOM 798 C CA . SER A 1 102 ? 1.421 14.300 0.661 1.00 82.31 102 SER A CA 1
ATOM 799 C C . SER A 1 102 ? 1.476 14.697 -0.806 1.00 82.31 102 SER A C 1
ATOM 801 O O . SER A 1 102 ? 1.390 15.884 -1.104 1.00 82.31 102 SER A O 1
ATOM 803 N N . ASP A 1 103 ? 1.658 13.736 -1.705 1.00 82.44 103 ASP A N 1
ATOM 804 C CA . ASP A 1 103 ? 1.897 14.035 -3.114 1.00 82.44 103 ASP A CA 1
ATOM 805 C C . ASP A 1 103 ? 0.603 14.446 -3.828 1.00 82.44 103 ASP A C 1
ATOM 807 O O . ASP A 1 103 ? 0.601 15.472 -4.506 1.00 82.44 103 ASP A O 1
ATOM 811 N N . SER A 1 104 ? -0.536 13.820 -3.507 1.00 77.81 104 SER A N 1
ATOM 812 C CA . SER A 1 104 ? -1.846 14.261 -4.018 1.00 77.81 104 SER A CA 1
ATOM 813 C C . SER A 1 104 ? -2.254 15.634 -3.471 1.00 77.81 104 SER A C 1
ATOM 815 O O . SER A 1 104 ? -2.856 16.441 -4.178 1.00 77.81 104 SER A O 1
ATOM 817 N N . ALA A 1 105 ? -1.874 15.957 -2.229 1.00 83.88 105 ALA A N 1
ATOM 818 C CA . ALA A 1 105 ? -2.093 17.288 -1.667 1.00 83.88 105 ALA A CA 1
ATOM 819 C C . ALA A 1 105 ? -1.223 18.374 -2.327 1.00 83.88 105 ALA A C 1
ATOM 821 O O . ALA A 1 105 ? -1.664 19.521 -2.408 1.00 83.88 105 ALA A O 1
ATOM 822 N N . LYS A 1 106 ? -0.009 18.043 -2.792 1.00 84.69 106 LYS A N 1
ATOM 823 C CA . LYS A 1 106 ? 0.822 18.966 -3.589 1.00 84.69 106 LYS A CA 1
ATOM 824 C C . LYS A 1 106 ? 0.251 19.178 -4.990 1.00 84.69 106 LYS A C 1
ATOM 826 O O . LYS A 1 106 ? 0.387 20.273 -5.518 1.00 84.69 106 LYS A O 1
ATOM 831 N N . ASP A 1 107 ? -0.360 18.142 -5.555 1.00 80.06 107 ASP A N 1
ATOM 832 C CA . ASP A 1 107 ? -0.947 18.140 -6.895 1.00 80.06 107 ASP A CA 1
ATOM 833 C C . ASP A 1 107 ? -2.229 18.991 -6.971 1.00 80.06 107 ASP A C 1
ATOM 835 O O . ASP A 1 107 ? -2.314 19.927 -7.761 1.00 80.06 107 ASP A O 1
ATOM 839 N N . ALA A 1 108 ? -3.203 18.734 -6.089 1.00 81.00 108 ALA A N 1
ATOM 840 C CA . ALA A 1 108 ? -4.548 19.322 -6.182 1.00 81.00 108 ALA A CA 1
ATOM 841 C C . ALA A 1 108 ? -4.975 20.179 -4.974 1.00 81.00 108 ALA A C 1
ATOM 843 O O . ALA A 1 108 ? -6.098 20.687 -4.921 1.00 81.00 108 ALA A O 1
ATOM 844 N N . GLY A 1 109 ? -4.103 20.339 -3.977 1.00 86.50 109 GLY A N 1
ATOM 845 C CA . GLY A 1 109 ? -4.443 20.959 -2.699 1.00 86.50 109 GLY A CA 1
ATOM 846 C C . GLY A 1 109 ? -5.125 19.993 -1.722 1.00 86.50 109 GLY A C 1
ATOM 847 O O . GLY A 1 109 ? -5.728 18.986 -2.092 1.00 86.50 109 GLY A O 1
ATOM 848 N N . VAL A 1 110 ? -5.035 20.310 -0.426 1.00 86.50 110 VAL A N 1
ATOM 849 C CA . VAL A 1 110 ? -5.388 19.383 0.669 1.00 86.50 110 VAL A CA 1
ATOM 850 C C . VAL A 1 110 ? -6.857 18.946 0.643 1.00 86.50 110 VAL A C 1
ATOM 852 O O . VAL A 1 110 ? -7.137 17.777 0.882 1.00 86.50 110 VAL A O 1
ATOM 855 N N . MET A 1 111 ? -7.795 19.854 0.349 1.00 89.88 111 MET A N 1
ATOM 856 C CA . MET A 1 111 ? -9.231 19.538 0.387 1.00 89.88 111 MET A CA 1
ATOM 857 C C . MET A 1 111 ? -9.637 18.574 -0.735 1.00 89.88 111 MET A C 1
ATOM 859 O O . MET A 1 111 ? -10.304 17.573 -0.477 1.00 89.88 111 MET A O 1
ATOM 863 N N . ALA A 1 112 ? -9.205 18.851 -1.970 1.00 90.31 112 ALA A N 1
ATOM 864 C CA . ALA A 1 112 ? -9.485 17.990 -3.116 1.00 90.31 112 ALA A CA 1
ATOM 865 C C . ALA A 1 112 ? -8.821 16.618 -2.947 1.00 90.31 112 ALA A C 1
ATOM 867 O O . ALA A 1 112 ? -9.475 15.596 -3.141 1.00 90.31 112 ALA A O 1
ATOM 868 N N . ALA A 1 113 ? -7.561 16.594 -2.498 1.00 88.44 113 ALA A N 1
ATOM 869 C CA . ALA A 1 113 ? -6.837 15.359 -2.226 1.00 88.44 113 ALA A CA 1
ATOM 870 C C . ALA A 1 113 ? -7.514 14.512 -1.139 1.00 88.44 113 ALA A C 1
ATOM 872 O O . ALA A 1 113 ? -7.721 13.320 -1.342 1.00 88.44 113 ALA A O 1
ATOM 873 N N . ALA A 1 114 ? -7.916 15.114 -0.014 1.00 90.94 114 ALA A N 1
ATOM 874 C CA . ALA A 1 114 ? -8.588 14.397 1.070 1.00 90.94 114 ALA A CA 1
ATOM 875 C C . ALA A 1 114 ? -9.918 13.775 0.615 1.00 90.94 114 ALA A C 1
ATOM 877 O O . ALA A 1 114 ? -10.207 12.622 0.937 1.00 90.94 114 ALA A O 1
ATOM 878 N N . TRP A 1 115 ? -10.709 14.509 -0.174 1.00 93.38 115 TRP A N 1
ATOM 879 C CA . TRP A 1 115 ? -11.960 13.985 -0.719 1.00 93.38 115 TRP A CA 1
ATOM 880 C C . TRP A 1 115 ? -11.732 12.872 -1.748 1.00 93.38 115 TRP A C 1
ATOM 882 O O . TRP A 1 115 ? -12.395 11.836 -1.695 1.00 93.38 115 TRP A O 1
ATOM 892 N N . ALA A 1 116 ? -10.760 13.045 -2.646 1.00 94.06 116 ALA A N 1
ATOM 893 C CA . ALA A 1 116 ? -10.392 12.021 -3.619 1.00 94.06 116 ALA A CA 1
ATOM 894 C C . ALA A 1 116 ? -9.891 10.741 -2.936 1.00 94.06 116 ALA A C 1
ATOM 896 O O . ALA A 1 116 ? -10.300 9.650 -3.314 1.00 94.06 116 ALA A O 1
ATOM 897 N N . GLN A 1 117 ? -9.081 10.860 -1.881 1.00 94.44 117 GLN A N 1
ATOM 898 C CA . GLN A 1 117 ? -8.619 9.721 -1.081 1.00 94.44 117 GLN A CA 1
ATOM 899 C C . GLN A 1 117 ? -9.771 8.987 -0.399 1.00 94.44 117 GLN A C 1
ATOM 901 O O . GLN A 1 117 ? -9.758 7.760 -0.352 1.00 94.44 117 GLN A O 1
ATOM 906 N N . TYR A 1 118 ? -10.750 9.712 0.151 1.00 95.00 118 TYR A N 1
ATOM 907 C CA . TYR A 1 118 ? -11.923 9.092 0.763 1.00 95.00 118 TYR A CA 1
ATOM 908 C C . TYR A 1 118 ? -12.710 8.291 -0.279 1.00 95.00 118 TYR A C 1
ATOM 910 O O . TYR A 1 118 ? -12.937 7.097 -0.097 1.00 95.00 118 TYR A O 1
ATOM 918 N N . ARG A 1 119 ? -13.047 8.924 -1.412 1.00 96.62 119 ARG A N 1
ATOM 919 C CA . ARG A 1 119 ? -13.790 8.279 -2.503 1.00 96.62 119 ARG A CA 1
ATOM 920 C C . ARG A 1 119 ? -13.046 7.090 -3.104 1.00 96.62 119 ARG A C 1
ATOM 922 O O . ARG A 1 119 ? -13.664 6.062 -3.347 1.00 96.62 119 ARG A O 1
ATOM 929 N N . ALA A 1 120 ? -11.738 7.217 -3.323 1.00 97.19 120 ALA A N 1
ATOM 930 C CA . ALA A 1 120 ? -10.917 6.140 -3.862 1.00 97.19 120 ALA A CA 1
ATOM 931 C C . ALA A 1 120 ? -10.891 4.937 -2.914 1.00 97.19 120 ALA A 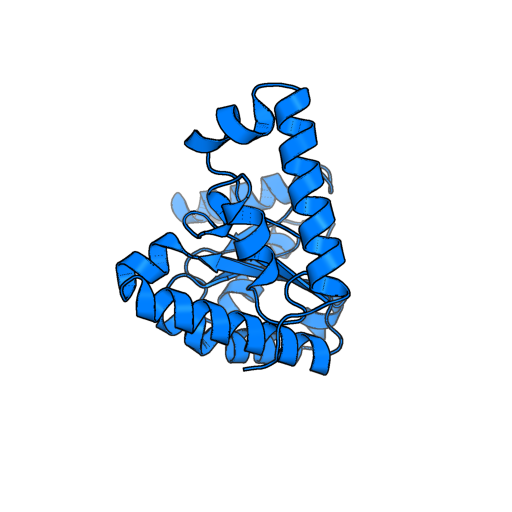C 1
ATOM 933 O O . ALA A 1 120 ? -11.090 3.812 -3.354 1.00 97.19 120 ALA A O 1
ATOM 934 N N . GLN A 1 121 ? -10.695 5.155 -1.610 1.00 97.69 121 GLN A N 1
ATOM 935 C CA . GLN A 1 121 ? -10.706 4.071 -0.625 1.00 97.69 121 GLN A CA 1
ATOM 936 C C . GLN A 1 121 ? -12.070 3.375 -0.549 1.00 97.69 121 GLN A C 1
ATOM 938 O O . GLN A 1 121 ? -12.112 2.150 -0.587 1.00 97.69 121 GLN A O 1
ATOM 943 N N . ASP A 1 122 ? -13.168 4.133 -0.497 1.00 97.69 122 ASP A N 1
ATOM 944 C CA . ASP A 1 122 ? -14.530 3.582 -0.499 1.00 97.69 122 ASP A CA 1
ATOM 945 C C . ASP A 1 122 ? -14.807 2.737 -1.758 1.00 97.69 122 ASP A C 1
ATOM 947 O O . ASP A 1 122 ? -15.248 1.590 -1.666 1.00 97.69 122 ASP A O 1
ATOM 951 N N . ALA A 1 123 ? -14.454 3.253 -2.938 1.00 98.06 123 ALA A N 1
ATOM 952 C CA . ALA A 1 123 ? -14.595 2.530 -4.199 1.00 98.06 123 ALA A CA 1
ATOM 953 C C . ALA A 1 123 ? -13.731 1.256 -4.245 1.00 98.06 123 ALA A C 1
ATOM 955 O O . ALA A 1 123 ? -14.206 0.194 -4.647 1.00 98.06 123 ALA A O 1
ATOM 956 N N . LEU A 1 124 ? -12.481 1.330 -3.771 1.00 98.50 124 LEU A N 1
ATOM 957 C CA . LEU A 1 124 ? -11.569 0.187 -3.683 1.00 98.50 124 LEU A CA 1
ATOM 958 C C . LEU A 1 124 ? -12.095 -0.908 -2.745 1.00 98.50 124 LEU A C 1
ATOM 960 O O . LEU A 1 124 ? -11.989 -2.093 -3.067 1.00 98.50 124 LEU A O 1
ATOM 964 N N . ILE A 1 125 ? -12.671 -0.527 -1.602 1.00 98.06 125 ILE A N 1
ATOM 965 C CA . ILE A 1 125 ? -13.297 -1.461 -0.659 1.00 98.06 125 ILE A CA 1
ATOM 966 C C . ILE A 1 125 ? -14.465 -2.170 -1.343 1.00 98.06 125 ILE A C 1
ATOM 968 O O . ILE A 1 125 ? -14.496 -3.399 -1.362 1.00 98.06 125 ILE A O 1
ATOM 972 N N . LYS A 1 126 ? -15.373 -1.410 -1.967 1.00 97.88 126 LYS A N 1
ATOM 973 C CA . LYS A 1 126 ? -16.562 -1.946 -2.645 1.00 97.88 126 LYS A CA 1
ATOM 974 C C . LYS A 1 126 ? -16.203 -2.891 -3.789 1.00 97.88 126 LYS A C 1
ATOM 976 O O . LYS A 1 126 ? -16.781 -3.974 -3.881 1.00 97.88 126 LYS A O 1
ATOM 981 N N . VAL A 1 127 ? -15.236 -2.528 -4.637 1.00 98.06 127 VAL A N 1
ATOM 982 C CA . VAL A 1 127 ? -14.814 -3.399 -5.744 1.00 98.06 127 VAL A CA 1
ATOM 983 C C . VAL A 1 127 ? -14.136 -4.668 -5.236 1.00 98.06 127 VAL A C 1
ATOM 985 O O . VAL A 1 127 ? -14.453 -5.755 -5.706 1.00 98.06 127 VAL A O 1
ATOM 988 N N . CYS A 1 128 ? -13.270 -4.575 -4.223 1.00 98.19 128 CYS A N 1
ATOM 989 C CA . CYS A 1 128 ? -12.630 -5.762 -3.660 1.00 98.19 128 CYS A CA 1
ATOM 990 C C . CYS A 1 128 ? -13.645 -6.672 -2.955 1.00 98.19 128 CYS A C 1
ATOM 992 O O . CYS A 1 128 ? -13.587 -7.884 -3.137 1.00 98.19 128 CYS A O 1
ATOM 994 N N . GLU A 1 129 ? -14.609 -6.118 -2.215 1.00 97.19 129 GLU A N 1
ATOM 995 C CA . GLU A 1 129 ? -15.664 -6.893 -1.550 1.00 97.19 129 GLU A CA 1
ATOM 996 C C . GLU A 1 129 ? -16.562 -7.614 -2.562 1.00 97.19 129 GLU A C 1
ATOM 998 O O . GLU A 1 129 ? -16.782 -8.819 -2.433 1.00 97.19 129 GLU A O 1
ATOM 1003 N N . LYS A 1 130 ? -16.996 -6.918 -3.623 1.00 97.69 130 LYS A N 1
ATOM 1004 C CA . LYS A 1 130 ? -17.760 -7.508 -4.735 1.00 97.69 130 LYS A CA 1
ATOM 1005 C C . LYS A 1 130 ? -17.014 -8.673 -5.389 1.00 97.69 130 LYS A C 1
ATOM 1007 O O . LYS A 1 130 ? -17.620 -9.687 -5.727 1.00 97.69 130 LYS A O 1
ATOM 1012 N N . GLU A 1 131 ? -15.708 -8.525 -5.562 1.00 97.44 131 GLU A N 1
ATOM 1013 C CA . GLU A 1 131 ? -14.853 -9.517 -6.207 1.00 97.44 131 GLU A CA 1
ATOM 1014 C C . GLU A 1 131 ? -14.351 -10.603 -5.225 1.00 97.44 131 GLU A C 1
ATOM 1016 O O . GLU A 1 131 ? -13.647 -11.532 -5.629 1.00 97.44 131 GLU A O 1
ATOM 1021 N N . GLY A 1 132 ? -14.693 -10.531 -3.933 1.00 97.50 132 GLY A N 1
ATOM 1022 C CA . GLY A 1 132 ? -14.238 -11.484 -2.914 1.00 97.50 132 GLY A CA 1
ATOM 1023 C C . GLY A 1 132 ? -12.734 -11.412 -2.616 1.00 97.50 132 GLY A C 1
ATOM 1024 O O . GLY A 1 132 ? -12.122 -12.423 -2.281 1.00 97.50 132 GLY A O 1
ATOM 1025 N N . VAL A 1 133 ? -12.125 -10.235 -2.770 1.00 97.94 133 VAL A N 1
ATOM 1026 C CA . VAL A 1 133 ? -10.703 -9.954 -2.527 1.00 97.94 133 VAL A CA 1
ATOM 1027 C C . VAL A 1 133 ? -10.531 -9.296 -1.166 1.00 97.94 133 VAL A C 1
ATOM 1029 O O . VAL A 1 133 ? -11.198 -8.318 -0.838 1.00 97.94 133 VAL A O 1
ATOM 1032 N N . THR A 1 134 ? -9.574 -9.782 -0.380 1.00 98.31 134 THR A N 1
ATOM 1033 C CA . THR A 1 134 ? -9.160 -9.099 0.847 1.00 98.31 134 THR A CA 1
ATOM 1034 C C . THR A 1 134 ? -8.257 -7.921 0.492 1.00 98.31 134 THR A C 1
ATOM 1036 O O . THR A 1 134 ? -7.125 -8.118 0.043 1.00 98.31 134 THR A O 1
ATOM 1039 N N . LEU A 1 135 ? -8.752 -6.702 0.702 1.00 98.62 135 LEU A N 1
ATOM 1040 C CA . LEU A 1 135 ? -8.002 -5.465 0.493 1.00 98.62 135 LEU A CA 1
ATOM 1041 C C . LEU A 1 135 ? -7.276 -5.031 1.772 1.00 98.62 135 LEU A C 1
ATOM 1043 O O . LEU A 1 135 ? -7.904 -4.867 2.815 1.00 98.62 135 LEU A O 1
ATOM 1047 N N . THR A 1 136 ? -5.979 -4.748 1.666 1.00 98.69 136 THR A N 1
ATOM 1048 C CA . THR A 1 136 ? -5.214 -3.996 2.669 1.00 98.69 136 THR A CA 1
ATOM 1049 C C . THR A 1 136 ? -4.849 -2.626 2.105 1.00 98.69 136 THR A C 1
ATOM 1051 O O . THR A 1 136 ? -4.096 -2.518 1.133 1.00 98.69 136 THR A O 1
ATOM 1054 N N . LEU A 1 137 ? -5.340 -1.569 2.747 1.00 98.25 137 LEU A N 1
ATOM 1055 C CA . LEU A 1 137 ? -4.939 -0.200 2.442 1.00 98.25 137 LEU A CA 1
ATOM 1056 C C . LEU A 1 137 ? -3.617 0.117 3.153 1.00 98.25 137 LEU A C 1
ATOM 1058 O O . LEU A 1 137 ? -3.477 -0.047 4.365 1.00 98.25 137 LEU A O 1
ATOM 1062 N N . PHE A 1 138 ? -2.622 0.547 2.381 1.00 97.81 138 PHE A N 1
ATOM 1063 C CA . PHE A 1 138 ? -1.331 0.995 2.882 1.00 97.81 138 PHE A CA 1
ATOM 1064 C C . PHE A 1 138 ? -1.286 2.525 2.877 1.00 97.81 138 PHE A C 1
ATOM 1066 O O . PHE A 1 138 ? -1.200 3.173 1.836 1.00 97.81 138 PHE A O 1
ATOM 1073 N N . HIS A 1 139 ? -1.329 3.118 4.063 1.00 94.69 139 HIS A N 1
ATOM 1074 C CA . HIS A 1 139 ? -1.337 4.564 4.225 1.00 94.69 139 HIS A CA 1
ATOM 1075 C C . HIS A 1 139 ? 0.080 5.141 4.148 1.00 94.69 139 HIS A C 1
ATOM 1077 O O . HIS A 1 139 ? 0.919 4.862 5.010 1.00 94.69 139 HIS A O 1
ATOM 1083 N N . GLY A 1 140 ? 0.341 5.959 3.124 1.00 88.19 140 GLY A N 1
ATOM 1084 C CA . GLY A 1 140 ? 1.603 6.676 2.969 1.00 88.19 140 GLY A CA 1
ATOM 1085 C C . GLY A 1 140 ? 1.780 7.841 3.948 1.00 88.19 140 GLY A C 1
ATOM 1086 O O . GLY A 1 140 ? 0.983 8.084 4.855 1.00 88.19 140 GLY A O 1
ATOM 1087 N N . ARG A 1 141 ? 2.853 8.608 3.745 1.00 82.88 141 ARG A N 1
ATOM 1088 C CA . ARG A 1 141 ? 3.208 9.754 4.590 1.00 82.88 141 ARG A CA 1
ATOM 1089 C C . ARG A 1 141 ? 2.260 10.945 4.392 1.00 82.88 141 ARG A C 1
ATOM 1091 O O . ARG A 1 141 ? 1.856 11.236 3.271 1.00 82.88 141 ARG A O 1
ATOM 1098 N N . GLY A 1 142 ? 2.014 11.697 5.470 1.00 65.25 142 GLY A N 1
ATOM 1099 C CA . GLY A 1 142 ? 1.473 13.062 5.406 1.00 65.25 142 GLY A CA 1
ATOM 1100 C C . GLY A 1 142 ? -0.031 13.215 5.622 1.00 65.25 142 GLY A C 1
ATOM 1101 O O . GLY A 1 142 ? -0.517 14.344 5.618 1.00 65.25 142 GLY A O 1
ATOM 1102 N N . GLY A 1 143 ? -0.757 12.120 5.856 1.00 66.44 143 GLY A N 1
ATOM 1103 C CA . GLY A 1 143 ? -2.154 12.151 6.297 1.00 66.44 143 GLY A CA 1
ATOM 1104 C C . GLY A 1 143 ? -2.308 12.410 7.802 1.00 66.44 143 GLY A C 1
ATOM 1105 O O . GLY A 1 143 ? -1.343 12.361 8.570 1.00 66.44 143 GLY A O 1
ATOM 1106 N N . THR A 1 144 ? -3.543 12.642 8.248 1.00 69.25 144 THR A N 1
ATOM 1107 C CA . THR A 1 144 ? -3.900 12.769 9.677 1.00 69.25 144 THR A CA 1
ATOM 1108 C C . THR A 1 144 ? -3.529 11.519 10.487 1.00 69.25 144 THR A C 1
ATOM 1110 O O . THR A 1 144 ? -3.115 11.647 11.638 1.00 69.25 144 THR A O 1
ATOM 1113 N N . ILE A 1 145 ? -3.551 10.338 9.857 1.00 73.44 145 ILE A N 1
ATOM 1114 C CA . ILE A 1 145 ? -3.157 9.045 10.445 1.00 73.44 145 ILE A CA 1
ATOM 1115 C C . ILE A 1 145 ? -1.690 9.058 10.925 1.00 73.44 145 ILE A C 1
ATOM 1117 O O . ILE A 1 145 ? -1.369 8.549 11.999 1.00 73.44 145 ILE A O 1
ATOM 1121 N N . GLY A 1 146 ? -0.784 9.700 10.177 1.00 64.00 146 GLY A N 1
ATOM 1122 C CA . GLY A 1 146 ? 0.651 9.717 10.489 1.00 64.00 146 GLY A CA 1
ATOM 1123 C C . GLY A 1 146 ? 1.021 10.530 11.736 1.00 64.00 146 GLY A C 1
ATOM 1124 O O . GLY A 1 146 ? 2.077 10.299 12.325 1.00 64.00 146 GLY A O 1
ATOM 1125 N N . ARG A 1 147 ? 0.145 11.432 12.200 1.00 65.38 147 ARG A N 1
ATOM 1126 C CA . ARG A 1 147 ? 0.465 12.436 13.235 1.00 65.38 147 ARG A CA 1
ATOM 1127 C C . ARG A 1 147 ? 0.532 11.899 14.672 1.00 65.38 147 ARG A C 1
ATOM 1129 O O . ARG A 1 147 ? 1.067 12.582 15.537 1.00 65.38 147 ARG A O 1
ATOM 1136 N N . GLY A 1 148 ? 0.078 10.668 14.919 1.00 60.56 148 GLY A N 1
ATOM 1137 C CA . GLY A 1 148 ? 0.161 10.009 16.230 1.00 60.56 148 GLY A CA 1
ATOM 1138 C C . GLY A 1 148 ? -0.771 10.565 17.309 1.00 60.56 148 GLY A C 1
ATOM 1139 O O . GLY A 1 148 ? -1.406 11.603 17.135 1.00 60.56 148 GLY A O 1
ATOM 1140 N N . GLY A 1 149 ? -0.864 9.846 18.432 1.00 61.09 149 GLY A N 1
ATOM 1141 C CA . GLY A 1 149 ? -1.716 10.208 19.571 1.00 61.09 149 GLY A CA 1
ATOM 1142 C C . GLY A 1 149 ? -3.223 10.118 19.281 1.00 61.09 149 GLY A C 1
ATOM 1143 O O . GLY A 1 149 ? -3.654 9.417 18.367 1.00 61.09 149 GLY A O 1
ATOM 1144 N N . ALA A 1 150 ? -4.031 10.853 20.054 1.00 59.59 150 ALA A N 1
ATOM 1145 C CA . ALA A 1 150 ? -5.489 10.917 19.883 1.00 59.59 150 ALA A CA 1
ATOM 1146 C C . ALA A 1 150 ? -5.954 11.356 18.471 1.00 59.59 150 ALA A C 1
ATOM 1148 O O . ALA A 1 150 ? -6.926 10.783 17.974 1.00 59.59 150 ALA A O 1
ATOM 1149 N N . PRO A 1 151 ? -5.263 12.283 17.767 1.00 77.62 151 PRO A N 1
ATOM 1150 C CA . PRO A 1 151 ? -5.595 12.613 16.380 1.00 77.62 151 PRO A CA 1
ATOM 1151 C C . PRO A 1 151 ? -5.503 11.426 15.413 1.00 77.62 151 PRO A C 1
ATOM 1153 O O . PRO A 1 151 ? -6.289 11.357 14.473 1.00 77.62 151 PRO A O 1
ATOM 1156 N N . ALA A 1 152 ? -4.583 10.480 15.643 1.00 79.94 152 ALA A N 1
ATOM 1157 C CA . ALA A 1 152 ? -4.460 9.292 14.800 1.00 79.94 152 ALA A CA 1
ATOM 1158 C C . ALA A 1 152 ? -5.612 8.302 15.029 1.00 79.94 152 ALA A C 1
ATOM 1160 O O . ALA A 1 152 ? -6.117 7.733 14.067 1.00 79.94 152 ALA A O 1
ATOM 1161 N N . HIS A 1 153 ? -6.073 8.148 16.277 1.00 84.88 153 HIS A N 1
ATOM 1162 C CA . HIS A 1 153 ? -7.235 7.314 16.601 1.00 84.88 153 HIS A CA 1
ATOM 1163 C C . HIS A 1 153 ? -8.491 7.808 15.874 1.00 84.88 153 HIS A C 1
ATOM 1165 O O . HIS A 1 153 ? -9.122 7.058 15.137 1.00 84.88 153 HIS A O 1
ATOM 1171 N N . ALA A 1 154 ? -8.808 9.100 16.008 1.00 86.06 154 ALA A N 1
ATOM 1172 C CA . ALA A 1 154 ? -9.950 9.700 15.322 1.00 86.06 154 ALA A CA 1
ATOM 1173 C C . ALA A 1 154 ? -9.817 9.623 13.790 1.00 86.06 154 ALA A C 1
ATOM 1175 O O . ALA A 1 154 ? -10.798 9.358 13.104 1.00 86.06 154 ALA A O 1
ATOM 1176 N N . ALA A 1 155 ? -8.603 9.801 13.253 1.00 86.88 155 ALA A N 1
ATOM 1177 C CA . ALA A 1 155 ? -8.345 9.697 11.817 1.00 86.88 155 ALA A CA 1
ATOM 1178 C C . ALA A 1 155 ? -8.562 8.285 11.250 1.00 86.88 155 ALA A C 1
ATOM 1180 O O . ALA A 1 155 ? -8.933 8.152 10.083 1.00 86.88 155 ALA A O 1
ATOM 1181 N N . LEU A 1 156 ? -8.306 7.244 12.048 1.00 89.25 156 LEU A N 1
ATOM 1182 C CA . LEU A 1 156 ? -8.585 5.856 11.680 1.00 89.25 156 LEU A CA 1
ATOM 1183 C C . LEU A 1 156 ? -10.088 5.567 11.704 1.00 89.25 156 LEU A C 1
ATOM 1185 O O . LEU A 1 156 ? -10.602 4.982 10.757 1.00 89.25 156 LEU A O 1
ATOM 1189 N N . LEU A 1 157 ? -10.800 6.043 12.730 1.00 90.44 157 LEU A N 1
ATOM 1190 C CA . LEU A 1 157 ? -12.259 5.903 12.818 1.00 90.44 157 LEU A CA 1
ATOM 1191 C C . LEU A 1 157 ? -13.009 6.679 11.726 1.00 90.44 157 LEU A C 1
ATOM 1193 O O . LEU A 1 157 ? -14.125 6.315 11.376 1.00 90.44 157 LEU A O 1
ATOM 1197 N N . SER A 1 158 ? -12.415 7.747 11.188 1.00 90.81 158 SER A N 1
ATOM 1198 C CA . SER A 1 158 ? -13.022 8.559 10.128 1.00 90.81 158 SER A CA 1
ATOM 1199 C C . SER A 1 158 ? -12.762 8.037 8.710 1.00 90.81 158 SER A C 1
ATOM 1201 O O . SER A 1 158 ? -13.137 8.706 7.747 1.00 90.81 158 SER A O 1
ATOM 1203 N N . GLN A 1 159 ? -12.051 6.916 8.548 1.00 92.75 159 GLN A N 1
ATOM 1204 C CA . GLN A 1 159 ? -11.869 6.293 7.233 1.00 92.75 159 GLN A CA 1
ATOM 1205 C C . GLN A 1 159 ? -13.193 5.686 6.731 1.00 92.75 159 GLN A C 1
ATOM 1207 O O . GLN A 1 159 ? -14.080 5.413 7.542 1.00 92.75 159 GLN A O 1
ATOM 1212 N N . PRO A 1 160 ? -13.346 5.439 5.415 1.00 94.00 160 PRO A N 1
ATOM 1213 C CA . PRO A 1 160 ? -14.522 4.746 4.894 1.00 94.00 160 PRO A CA 1
ATOM 1214 C C . PRO A 1 160 ? -14.796 3.413 5.619 1.00 94.00 160 PRO A C 1
ATOM 1216 O O . PRO A 1 160 ? -13.836 2.716 5.989 1.00 94.00 160 PRO A O 1
ATOM 1219 N N . PRO A 1 161 ? -16.072 3.029 5.812 1.00 93.75 161 PRO A N 1
ATOM 1220 C CA . PRO A 1 161 ? -16.437 1.740 6.393 1.00 93.75 161 PRO A CA 1
ATOM 1221 C C . PRO A 1 161 ? -15.723 0.572 5.704 1.00 93.75 161 PRO A C 1
ATOM 1223 O O . PRO A 1 161 ? -15.676 0.484 4.483 1.00 93.75 161 PRO A O 1
ATOM 1226 N N . GLY A 1 162 ? -15.141 -0.335 6.489 1.00 93.12 162 GLY A N 1
ATOM 1227 C CA . GLY A 1 162 ? -14.412 -1.495 5.966 1.00 93.12 162 GLY A CA 1
ATOM 1228 C C . GLY A 1 162 ? -12.935 -1.259 5.626 1.00 93.12 162 GLY A C 1
ATOM 1229 O O . GLY A 1 162 ? -12.220 -2.230 5.381 1.00 93.12 162 GLY A O 1
ATOM 1230 N N . SER A 1 163 ? -12.441 -0.020 5.693 1.00 93.69 163 SER A N 1
ATOM 1231 C CA . SER A 1 163 ? -11.036 0.339 5.410 1.00 93.69 163 SER A CA 1
ATOM 1232 C C . SER A 1 163 ? -9.994 -0.426 6.236 1.00 93.69 163 SER A C 1
ATOM 1234 O O . SER A 1 163 ? -8.889 -0.667 5.754 1.00 93.69 163 SER A O 1
ATOM 1236 N N . LEU A 1 164 ? -10.346 -0.855 7.453 1.00 95.56 164 LEU A N 1
ATOM 1237 C CA . LEU A 1 164 ? -9.465 -1.591 8.366 1.00 95.56 164 LEU A CA 1
ATOM 1238 C C . LEU A 1 164 ? -9.784 -3.095 8.462 1.00 95.56 164 LEU A C 1
ATOM 1240 O O . LEU A 1 164 ? -9.158 -3.793 9.266 1.00 95.56 164 LEU A O 1
ATOM 1244 N N . LYS A 1 165 ? -10.691 -3.633 7.624 1.00 94.56 165 LYS A N 1
ATOM 1245 C CA . LYS A 1 165 ? -10.995 -5.083 7.577 1.00 94.56 165 LYS A CA 1
ATOM 1246 C C . LYS A 1 165 ? -9.753 -5.911 7.221 1.00 94.56 165 LYS A C 1
ATOM 1248 O O . LYS A 1 165 ? -9.552 -6.986 7.777 1.00 94.56 165 LYS A O 1
ATOM 1253 N N . GLY A 1 166 ? -8.898 -5.398 6.331 1.00 94.94 166 GLY A N 1
ATOM 1254 C CA . GLY A 1 166 ? -7.625 -6.019 5.942 1.00 94.94 166 GLY A CA 1
ATOM 1255 C C . GLY A 1 166 ? -6.427 -5.651 6.823 1.00 94.94 166 GLY A C 1
ATOM 1256 O O . GLY A 1 166 ? -5.287 -5.897 6.421 1.00 94.94 166 GLY A O 1
ATOM 1257 N N . GLY A 1 167 ? -6.669 -5.052 7.994 1.00 95.75 167 GLY A N 1
ATOM 1258 C CA . GLY A 1 167 ? -5.649 -4.606 8.940 1.00 95.75 167 GLY A CA 1
ATOM 1259 C C . GLY A 1 167 ? -5.134 -3.186 8.690 1.00 95.75 167 GLY A C 1
ATOM 1260 O O . GLY A 1 167 ? -5.416 -2.561 7.670 1.00 95.75 167 GLY A O 1
ATOM 1261 N N . LEU A 1 168 ? -4.352 -2.678 9.646 1.00 95.88 168 LEU A N 1
ATOM 1262 C CA . LEU A 1 168 ? -3.694 -1.376 9.551 1.00 95.88 168 LEU A CA 1
ATOM 1263 C C . LEU A 1 168 ? -2.269 -1.536 9.019 1.00 95.88 168 LEU A C 1
ATOM 1265 O O . LEU A 1 168 ? -1.428 -2.174 9.654 1.00 95.88 168 LEU A O 1
ATOM 1269 N N . ARG A 1 169 ? -1.970 -0.875 7.900 1.00 96.75 169 ARG A N 1
ATOM 1270 C CA . ARG A 1 169 ? -0.601 -0.688 7.414 1.00 96.75 169 ARG A CA 1
ATOM 1271 C C . ARG A 1 169 ? -0.358 0.795 7.167 1.00 96.75 169 ARG A C 1
ATOM 1273 O O . ARG A 1 169 ? -1.012 1.403 6.329 1.00 96.75 169 ARG A O 1
ATOM 1280 N N . VAL A 1 170 ? 0.597 1.380 7.882 1.00 94.75 170 VAL A N 1
ATOM 1281 C CA . VAL A 1 170 ? 0.893 2.816 7.814 1.00 94.75 170 VAL A CA 1
ATOM 1282 C C . VAL A 1 170 ? 2.396 3.060 7.768 1.00 94.75 170 VAL A C 1
ATOM 1284 O O . VAL A 1 170 ? 3.171 2.370 8.429 1.00 94.75 170 VAL A O 1
ATOM 1287 N N . THR A 1 171 ? 2.820 4.041 6.975 1.00 93.69 171 THR A N 1
ATOM 1288 C CA . THR A 1 171 ? 4.190 4.550 6.999 1.00 93.69 171 THR A CA 1
ATOM 1289 C C . THR A 1 171 ? 4.375 5.465 8.203 1.00 93.69 171 THR A C 1
ATOM 1291 O O . THR A 1 171 ? 3.810 6.558 8.262 1.00 93.69 171 THR A O 1
ATOM 1294 N N . GLU A 1 172 ? 5.217 5.046 9.143 1.00 92.19 172 GLU A N 1
ATOM 1295 C CA . GLU A 1 172 ? 5.626 5.894 10.256 1.00 92.19 172 GLU A CA 1
ATOM 1296 C C . GLU A 1 172 ? 6.714 6.879 9.825 1.00 92.19 172 GLU A C 1
ATOM 1298 O O . GLU A 1 172 ? 7.763 6.500 9.305 1.00 92.19 172 GLU A O 1
ATOM 1303 N N . GLN A 1 173 ? 6.449 8.166 10.032 1.00 89.00 173 GLN A N 1
ATOM 1304 C CA . GLN A 1 173 ? 7.383 9.239 9.710 1.00 89.00 173 GLN A CA 1
ATOM 1305 C C . GLN A 1 173 ? 8.622 9.173 10.605 1.00 89.00 173 GLN A C 1
ATOM 1307 O O . GLN A 1 173 ? 8.493 9.060 11.823 1.00 89.00 173 GLN A O 1
ATOM 1312 N N . GLY A 1 174 ? 9.814 9.300 10.014 1.00 91.12 174 GLY A N 1
ATOM 1313 C CA . GLY A 1 174 ? 11.086 9.242 10.742 1.00 91.12 174 GLY A CA 1
ATOM 1314 C C . GLY A 1 174 ? 11.156 10.263 11.880 1.00 91.12 174 GLY A C 1
ATOM 1315 O O . GLY A 1 174 ? 11.550 9.934 12.997 1.00 91.12 174 GLY A O 1
ATOM 1316 N N . GLU A 1 175 ? 10.664 11.476 11.628 1.00 89.12 175 GLU A N 1
ATOM 1317 C CA . GLU A 1 175 ? 10.549 12.556 12.608 1.00 89.12 175 GLU A CA 1
ATOM 1318 C C . GLU A 1 175 ? 9.581 12.240 13.766 1.00 89.12 175 GLU A C 1
ATOM 1320 O O . GLU A 1 175 ? 9.720 12.804 14.851 1.00 89.12 175 GLU A O 1
ATOM 1325 N N . MET A 1 176 ? 8.646 11.301 13.574 1.00 89.94 176 MET A N 1
ATOM 1326 C CA . MET A 1 176 ? 7.652 10.890 14.572 1.00 89.94 176 MET A CA 1
ATOM 1327 C C . MET A 1 176 ? 8.077 9.676 15.406 1.00 89.94 176 MET A C 1
ATOM 1329 O O . MET A 1 176 ? 7.493 9.439 16.466 1.00 89.94 176 MET A O 1
ATOM 1333 N N . ILE A 1 177 ? 9.107 8.928 14.989 1.00 92.62 177 ILE A N 1
ATOM 1334 C CA . ILE A 1 177 ? 9.514 7.670 15.642 1.00 92.62 177 ILE A CA 1
ATOM 1335 C C . ILE A 1 177 ? 9.811 7.869 17.125 1.00 92.62 177 ILE A C 1
ATOM 1337 O O . ILE A 1 177 ? 9.311 7.117 17.959 1.00 92.62 177 ILE A O 1
ATOM 1341 N N . ARG A 1 178 ? 10.560 8.917 17.487 1.00 93.69 178 ARG A N 1
ATOM 1342 C CA . ARG A 1 178 ? 10.874 9.207 18.895 1.00 93.69 178 ARG A CA 1
ATOM 1343 C C . ARG A 1 178 ? 9.609 9.412 19.735 1.00 93.69 178 ARG A C 1
ATOM 1345 O O . ARG A 1 178 ? 9.567 8.981 20.883 1.00 93.69 178 ARG A O 1
ATOM 1352 N N . PHE A 1 179 ? 8.588 10.052 19.173 1.00 90.50 179 PHE A N 1
ATOM 1353 C CA . PHE A 1 179 ? 7.356 10.400 19.882 1.00 90.50 179 PHE A CA 1
ATOM 1354 C C . PHE A 1 179 ? 6.351 9.250 19.961 1.00 90.50 179 PHE A C 1
ATOM 1356 O O . PHE A 1 179 ? 5.471 9.293 20.812 1.00 90.50 179 PHE A O 1
ATOM 1363 N N . LYS A 1 180 ? 6.478 8.230 19.103 1.00 91.38 180 LYS A N 1
ATOM 1364 C CA . LYS A 1 180 ? 5.608 7.042 19.101 1.00 91.38 180 LYS A CA 1
ATOM 1365 C C . LYS A 1 180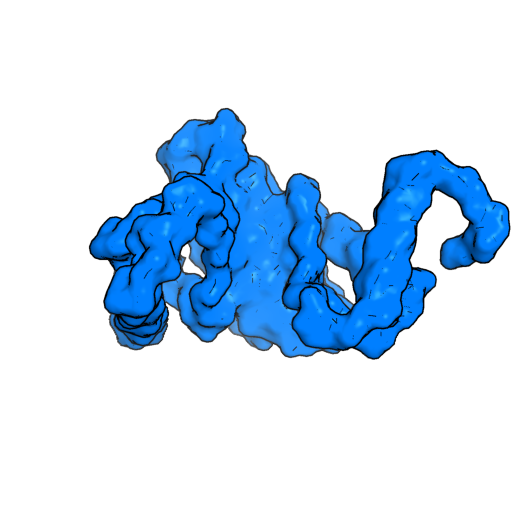 ? 6.251 5.812 19.734 1.00 91.38 180 LYS A C 1
ATOM 1367 O O . LYS A 1 180 ? 5.555 5.009 20.349 1.00 91.38 180 LYS A O 1
ATOM 1372 N N . PHE A 1 181 ? 7.569 5.683 19.610 1.00 95.75 181 PHE A N 1
ATOM 1373 C CA . PHE A 1 181 ? 8.303 4.462 19.949 1.00 95.75 181 PHE A CA 1
ATOM 1374 C C . PHE A 1 181 ? 9.604 4.715 20.723 1.00 95.75 181 PHE A C 1
ATOM 1376 O O . PHE A 1 181 ? 10.340 3.779 21.017 1.00 95.75 181 PHE A O 1
ATOM 1383 N N . GLY A 1 182 ? 9.915 5.968 21.077 1.00 96.69 182 GLY A N 1
ATOM 1384 C CA . GLY A 1 182 ? 11.183 6.309 21.733 1.00 96.69 182 GLY A CA 1
ATOM 1385 C C . GLY A 1 182 ? 11.335 5.773 23.160 1.00 96.69 182 GLY A C 1
ATOM 1386 O O . GLY A 1 182 ? 12.453 5.712 23.663 1.00 96.69 182 GLY A O 1
ATOM 1387 N N . LEU A 1 183 ? 10.234 5.384 23.811 1.00 97.62 183 LEU A N 1
ATOM 1388 C CA . LEU A 1 183 ? 10.225 4.747 25.129 1.00 97.62 183 LEU A CA 1
ATOM 1389 C C . LEU A 1 183 ? 9.247 3.559 25.139 1.00 97.62 183 LEU A C 1
ATOM 1391 O O . LEU A 1 183 ? 8.227 3.614 24.439 1.00 97.62 183 LEU A O 1
ATOM 1395 N N . PRO A 1 184 ? 9.480 2.522 25.966 1.00 98.12 184 PRO A N 1
ATOM 1396 C CA . PRO A 1 184 ? 8.573 1.379 26.068 1.00 98.12 184 PRO A CA 1
ATOM 1397 C C . PRO A 1 184 ? 7.127 1.762 26.416 1.00 98.12 184 PRO A C 1
ATOM 1399 O O . PRO A 1 184 ? 6.207 1.301 25.746 1.00 98.12 184 PRO A O 1
ATOM 1402 N N . GLN A 1 185 ? 6.895 2.656 27.392 1.00 96.44 185 GLN A N 1
ATOM 1403 C CA . GLN A 1 185 ? 5.522 3.072 27.735 1.00 96.44 185 GLN A CA 1
ATOM 1404 C C . GLN A 1 185 ? 4.834 3.820 26.583 1.00 96.44 185 GLN A C 1
ATOM 1406 O O . GLN A 1 185 ? 3.639 3.646 26.352 1.00 96.44 185 GLN A O 1
ATOM 1411 N N . VAL A 1 186 ? 5.591 4.626 25.835 1.00 94.50 186 VAL A N 1
ATOM 1412 C CA . VAL A 1 186 ? 5.079 5.373 24.676 1.00 94.50 186 VAL A CA 1
ATOM 1413 C C . VAL A 1 186 ? 4.737 4.418 23.528 1.00 94.50 186 VAL A C 1
ATOM 1415 O O . VAL A 1 186 ? 3.693 4.571 22.901 1.00 94.50 186 VAL A O 1
ATOM 1418 N N . THR A 1 187 ? 5.551 3.379 23.320 1.00 96.44 187 THR A N 1
ATOM 1419 C CA . THR A 1 187 ? 5.283 2.297 22.356 1.00 96.44 187 THR A CA 1
ATOM 1420 C C . THR A 1 187 ? 3.981 1.577 22.686 1.00 96.44 187 THR A C 1
ATOM 1422 O O . THR A 1 187 ? 3.129 1.427 21.814 1.00 96.44 187 THR A O 1
ATOM 1425 N N . ILE A 1 188 ? 3.800 1.171 23.950 1.00 97.12 188 ILE A N 1
ATOM 1426 C CA . ILE A 1 188 ? 2.574 0.503 24.409 1.00 97.12 188 ILE A CA 1
ATOM 1427 C C . ILE A 1 188 ? 1.359 1.399 24.158 1.00 97.12 188 ILE A C 1
ATOM 1429 O O . ILE A 1 188 ? 0.366 0.927 23.617 1.00 97.12 188 ILE A O 1
ATOM 1433 N N . SER A 1 189 ? 1.454 2.691 24.485 1.00 93.88 189 SER A N 1
ATOM 1434 C CA . SER A 1 189 ? 0.380 3.659 24.235 1.00 93.88 189 SER A CA 1
ATOM 1435 C C . SER A 1 189 ? 0.039 3.780 22.743 1.00 93.88 189 SER A C 1
ATOM 1437 O O . SER A 1 189 ? -1.126 3.667 22.364 1.00 93.88 189 SER A O 1
ATOM 1439 N N . SER A 1 190 ? 1.047 3.924 21.876 1.00 92.88 190 SER A N 1
ATOM 1440 C CA . SER A 1 190 ? 0.846 4.029 20.424 1.00 92.88 190 SER A CA 1
ATOM 1441 C C . SER A 1 190 ? 0.193 2.776 19.836 1.00 92.88 190 SER A C 1
ATOM 1443 O O . SER A 1 190 ? -0.756 2.880 19.062 1.00 92.88 190 SER A O 1
ATOM 1445 N N . LEU A 1 191 ? 0.663 1.588 20.227 1.00 95.50 191 LEU A N 1
ATOM 1446 C CA . LEU A 1 191 ? 0.099 0.324 19.751 1.00 95.50 191 LEU A CA 1
ATOM 1447 C C . LEU A 1 191 ? -1.306 0.070 20.310 1.00 95.50 191 LEU A C 1
ATOM 1449 O O . LEU A 1 191 ? -2.158 -0.426 19.578 1.00 95.50 191 LEU A O 1
ATOM 1453 N N . ALA A 1 192 ? -1.570 0.441 21.567 1.00 95.50 192 ALA A N 1
ATOM 1454 C CA . ALA A 1 192 ? -2.898 0.338 22.166 1.00 95.50 192 ALA A CA 1
ATOM 1455 C C . ALA A 1 192 ? -3.918 1.220 21.433 1.00 95.50 192 ALA A C 1
ATOM 1457 O O . ALA A 1 192 ? -5.016 0.751 21.147 1.00 95.50 192 ALA A O 1
ATOM 1458 N N . LEU A 1 193 ? -3.536 2.450 21.064 1.00 93.81 193 LEU A N 1
ATOM 1459 C CA . LEU A 1 193 ? -4.377 3.353 20.272 1.00 93.81 193 LEU A CA 1
ATOM 1460 C C . LEU A 1 193 ? -4.689 2.791 18.879 1.00 93.81 193 LEU A C 1
ATOM 1462 O O . LEU A 1 193 ? -5.815 2.914 18.406 1.00 93.81 193 LEU A O 1
ATOM 1466 N N . TYR A 1 194 ? -3.716 2.170 18.209 1.00 94.62 194 TYR A N 1
ATOM 1467 C CA . TYR A 1 194 ? -3.980 1.514 16.927 1.00 94.62 194 TYR A CA 1
ATOM 1468 C C . TYR A 1 194 ? -4.893 0.302 17.086 1.00 94.62 194 TYR A C 1
ATOM 1470 O O . TYR A 1 194 ? -5.850 0.160 16.329 1.00 94.62 194 TYR A O 1
ATOM 1478 N N . ALA A 1 195 ? -4.639 -0.547 18.082 1.00 95.62 195 ALA A N 1
ATOM 1479 C CA . ALA A 1 195 ? -5.459 -1.724 18.334 1.00 95.62 195 ALA A CA 1
ATOM 1480 C C . ALA A 1 195 ? -6.915 -1.350 18.652 1.00 95.62 195 ALA A C 1
ATOM 1482 O O . ALA A 1 195 ? -7.826 -1.946 18.077 1.00 95.62 195 ALA A O 1
ATOM 1483 N N . SER A 1 196 ? -7.144 -0.347 19.510 1.00 95.44 196 SER A N 1
ATOM 1484 C CA . SER A 1 196 ? -8.498 0.111 19.839 1.00 95.44 196 SER A CA 1
ATOM 1485 C C . SER A 1 196 ? -9.214 0.682 18.618 1.00 95.44 196 SER A C 1
ATOM 1487 O O . SER A 1 196 ? -10.340 0.276 18.346 1.00 95.44 196 SER A O 1
ATOM 1489 N N . ALA A 1 197 ? -8.541 1.529 17.833 1.00 93.25 197 ALA A N 1
ATOM 1490 C CA . ALA A 1 197 ? -9.127 2.131 16.639 1.00 93.25 197 ALA A CA 1
ATOM 1491 C C . ALA A 1 197 ? -9.522 1.084 15.587 1.00 93.25 197 ALA A C 1
ATOM 1493 O O . ALA A 1 197 ? -10.581 1.197 14.980 1.00 93.25 197 ALA A O 1
ATOM 1494 N N . ILE A 1 198 ? -8.696 0.050 15.378 1.00 95.25 198 ILE A N 1
ATOM 1495 C CA . ILE A 1 198 ? -9.000 -1.038 14.434 1.00 95.25 198 ILE A CA 1
ATOM 1496 C C . ILE A 1 198 ? -10.228 -1.828 14.893 1.00 95.25 198 ILE A C 1
ATOM 1498 O O . ILE A 1 198 ? -11.104 -2.125 14.082 1.00 95.25 198 ILE A O 1
ATOM 1502 N N . LEU A 1 199 ? -10.297 -2.181 16.181 1.00 96.56 199 LEU A N 1
ATOM 1503 C CA . LEU A 1 199 ? -11.427 -2.932 16.731 1.00 96.56 199 LEU A CA 1
ATOM 1504 C C . LEU A 1 199 ? -12.725 -2.124 16.647 1.00 96.56 199 LEU A C 1
ATOM 1506 O O . LEU A 1 199 ? -13.742 -2.648 16.200 1.00 96.56 199 LEU A O 1
ATOM 1510 N N . GLU A 1 200 ? -12.680 -0.852 17.037 1.00 95.50 200 GLU A N 1
ATOM 1511 C CA . GLU A 1 200 ? -13.838 0.036 17.013 1.00 95.50 200 GLU A CA 1
ATOM 1512 C C . GLU A 1 200 ? -14.302 0.320 15.578 1.00 95.50 200 GLU A C 1
ATOM 1514 O O . GLU A 1 200 ? -15.470 0.098 15.288 1.00 95.50 200 GLU A O 1
ATOM 1519 N N . ALA A 1 201 ? -13.409 0.678 14.648 1.00 94.19 201 ALA A N 1
ATOM 1520 C CA . ALA A 1 201 ? -13.778 0.937 13.249 1.00 94.19 201 ALA A CA 1
ATOM 1521 C C . ALA A 1 201 ? -14.412 -0.277 12.549 1.00 94.19 201 ALA A C 1
ATOM 1523 O O . ALA A 1 201 ? -15.279 -0.119 11.691 1.00 94.19 201 ALA A O 1
ATOM 1524 N N . ASN A 1 202 ? -13.971 -1.492 12.893 1.00 94.56 202 ASN A N 1
ATOM 1525 C CA . ASN A 1 202 ? -14.478 -2.718 12.276 1.00 94.56 202 ASN A CA 1
ATOM 1526 C C . ASN A 1 202 ? -15.822 -3.181 12.863 1.00 94.56 202 ASN A C 1
ATOM 1528 O O . ASN A 1 202 ? -16.560 -3.886 12.177 1.00 94.56 202 ASN A O 1
ATOM 1532 N N . LEU A 1 203 ? -16.139 -2.818 14.112 1.00 95.00 203 LEU A N 1
ATOM 1533 C CA . LEU A 1 203 ? -17.379 -3.218 14.795 1.00 95.00 203 LEU A CA 1
ATOM 1534 C C . LEU A 1 203 ? -18.446 -2.117 14.798 1.00 95.00 203 LEU A C 1
ATOM 1536 O O . LEU A 1 203 ? -19.637 -2.420 14.799 1.00 95.00 203 LEU A O 1
ATOM 1540 N N . LEU A 1 204 ? -18.018 -0.857 14.809 1.00 94.06 204 LEU A N 1
ATOM 1541 C CA . LEU A 1 204 ? -18.836 0.351 14.889 1.00 94.06 204 LEU A CA 1
ATOM 1542 C C . LEU A 1 204 ? -18.414 1.319 13.768 1.00 94.06 204 LEU A C 1
ATOM 1544 O O . LEU A 1 204 ? -17.850 2.380 14.048 1.00 94.06 204 LEU A O 1
ATOM 1548 N N . PRO A 1 205 ? -18.622 0.949 12.490 1.00 86.44 205 PRO A N 1
ATOM 1549 C CA . PRO A 1 205 ? -18.182 1.775 11.374 1.00 86.44 205 PRO A CA 1
ATOM 1550 C C . PRO A 1 205 ? -18.887 3.144 11.378 1.00 86.44 205 PRO A C 1
ATOM 1552 O O . PRO A 1 205 ? -20.037 3.244 11.825 1.00 86.44 205 PRO A O 1
ATOM 1555 N N . PRO A 1 206 ? -18.234 4.201 10.857 1.00 84.00 206 PRO A N 1
ATOM 1556 C CA . PRO A 1 206 ? -18.898 5.483 10.653 1.00 84.00 206 PRO A CA 1
ATOM 1557 C C . PRO A 1 206 ? -20.068 5.340 9.658 1.00 84.00 206 PRO A C 1
ATOM 1559 O O . PRO A 1 206 ? -20.106 4.374 8.893 1.00 84.00 206 PRO A O 1
ATOM 1562 N N . PRO A 1 207 ? -21.022 6.289 9.638 1.00 79.56 207 PRO A N 1
ATOM 1563 C CA . PRO A 1 207 ? -22.113 6.274 8.667 1.00 79.56 207 PRO A CA 1
ATOM 1564 C C . PRO A 1 207 ? -21.588 6.233 7.226 1.00 79.56 207 PRO A C 1
ATOM 1566 O O . PRO A 1 207 ? -20.596 6.894 6.910 1.00 79.56 207 PRO A O 1
ATOM 1569 N N . GLU A 1 208 ? -22.272 5.490 6.356 1.00 72.94 208 GLU A N 1
ATOM 1570 C CA . GLU A 1 208 ? -22.041 5.563 4.910 1.00 72.94 208 GLU A CA 1
ATOM 1571 C C . GLU A 1 208 ? -22.417 6.966 4.398 1.00 72.94 208 GLU A C 1
ATOM 1573 O O . GLU A 1 208 ? -23.410 7.547 4.848 1.00 72.94 208 GLU A O 1
ATOM 1578 N N . ALA A 1 209 ? -21.586 7.522 3.511 1.00 59.25 209 ALA A N 1
ATOM 1579 C CA . ALA A 1 209 ? -21.758 8.852 2.920 1.00 59.25 209 ALA A CA 1
ATOM 1580 C C . ALA A 1 209 ? -22.658 8.838 1.677 1.00 59.25 209 ALA A C 1
ATOM 1582 O O . ALA A 1 209 ? -22.622 7.835 0.927 1.00 59.25 209 ALA A O 1
#

pLDDT: mean 92.83, std 8.64, range [59.25, 98.81]

Sequence (209 aa):
IPHNWQPSTETQEVFATCKVIAKSPQDAIAAYVISMAKVPSDVLAVHLLLKEAGCPFTLPVAPLFETLDDLNNAENVIQQLMDIKWYRKLIQDKQMVMIGYSDSAKDAGVMAAAWAQYRAQDALIKVCEKEGVTLTLFHGRGGTIGRGGAPAHAALLSQPPGSLKGGLRVTEQGEMIRFKFGLPQVTISSLALYASAILEANLLPPPEA

Organism: Photorhabdus luminescens (NCBI:txid29488)

InterPro domains:
  IPR015813 Pyruvate/Phosphoenolpyruvate kinase-like domain superfamily [SSF51621] (2-208)
  IPR021135 Phosphoenolpyruvate carboxylase [PF00311] (1-208)
  IPR021135 Phosphoenolpyruvate carboxylase [PR00150] (95-115)
  IPR021135 Phosphoenolpyruvate carboxylase [PR00150] (137-166)
  IPR021135 Phosphoenolpyruvate carboxylase [PTHR30523] (2-207)
  IPR033129 Phosphoenolpyruvate carboxylase, His active site [PS00393] (97-109)

Radius of gyration: 18.29 Å; chains: 1; bounding box: 46×40×51 Å

Secondary structure (DSSP, 8-state):
--TT----HHHHHHHHHHHHHHHS-GGG---EEETT--SHHHHHHHHHHHHHTT-SS---EEEEE-SHHHHHHHHHHHHHHHT-HHHHHHHTTEEEEEE-HHHHHHHH-HHHHHHHHHHHHHHHHHHHHHTT-EEEEEE-TTSGGGG-SHHHHHHHHTSPTTTTTT--EE---GGGHHHHHSSHHHHHHHHHHHHHHHHHHHHSPPPP-

Foldseek 3Di:
DDPPDDDPPVVVVLLVVLLVQLPDDVPPAQAAEDPPDAALVSQVVNVVSNVVSVRVAQHAYEYEQQALNSLQCLLVRVLVQLVPPVSCVSCVLEHEYEYHQPRRCVHPNNVSSVVSNQVSLQSNQVSSVVSVHQYAYAYEPDDLCQPFDPSNLVVLLPHAQPNQVNHDHYDHDPVCCCQQPVDPVSVVRRVVSRVVSSVCCNVPHDDDD